Protein AF-A0A067SGC4-F1 (afdb_monomer_lite)

Foldseek 3Di:
DDDDDDDDDDDDDDDDDDAPDPPDQPDDDDDDDDDPDDPDDDDDDDDDDDDDDDDDDDDDDDDDDDDDDDDDDDDDDDDDDDDDDDPDDPPPPDDPPDPDDDDPDDDALLRLLLVLLQDPVCLVVAPPHEAEFDWAFAWDQDPNDTDTDIGGRRNCVVVVCDPPNVGHYLCSSSVVSVHGPVSAHSVSCLSSLLSSLQRHAEEYEYEYEPDGDCPDSVNPRRVVNNVVRPRYDYWYWYQDNNRDIGTDDD

Sequence (250 aa):
MISFLAVATMLSSLTTGGVASPQWYGQPGSIGSFYPGTTQIYGQTGPFRSIYSGGGVAPSPFYGQTGPIGSIYPSGSTSYGQTGSIAPAKVPSYAPPAPAKPVPKVQTPAQKVV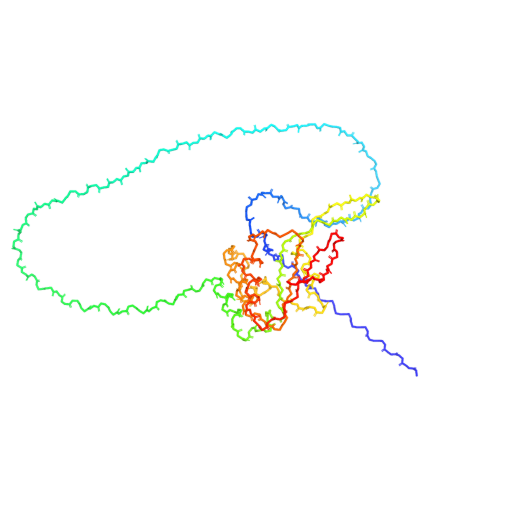AYIRDPKHAADINPACFWSGQTTVTTIVNNKPVKSTKTAQAALSAFKGPPRNCHSLAEIVVKSGQQASRLNSTDWRRVSKALAQSASGKAYALLGQQIRSNATWFTDEKPALIANKKVALEVWEIQSDGSVAKVAA

Radius of gyration: 30.54 Å; chains: 1; bounding box: 66×113×77 Å

Structure (mmCIF, N/CA/C/O backbone):
data_AF-A0A067SGC4-F1
#
_entry.id   AF-A0A067SGC4-F1
#
loop_
_atom_site.group_PDB
_atom_site.id
_atom_site.type_symbol
_atom_site.label_atom_id
_atom_site.label_alt_id
_atom_site.label_comp_id
_atom_site.label_asym_id
_atom_site.label_entity_id
_atom_site.label_seq_id
_atom_site.pdbx_PDB_ins_code
_atom_site.Cartn_x
_atom_site.Cartn_y
_atom_site.Cartn_z
_atom_site.occupancy
_atom_site.B_iso_or_equiv
_atom_site.auth_seq_id
_atom_site.auth_comp_id
_atom_site.auth_asym_id
_atom_site.auth_atom_id
_atom_site.pdbx_PDB_model_num
ATOM 1 N N . MET A 1 1 ? -5.320 -52.444 -11.277 1.00 45.69 1 MET A N 1
A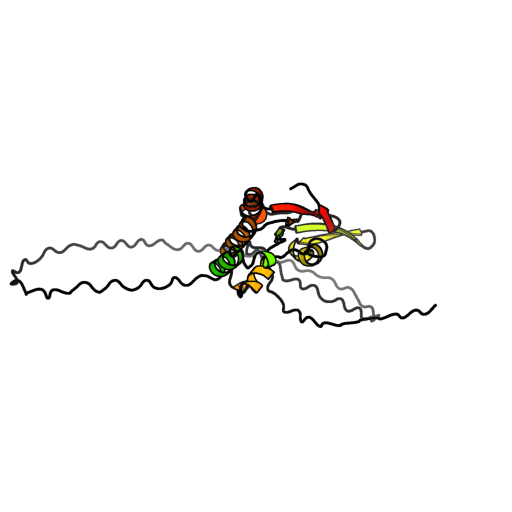TOM 2 C CA . MET A 1 1 ? -4.862 -51.346 -12.154 1.00 45.69 1 MET A CA 1
ATOM 3 C C . MET A 1 1 ? -6.072 -50.745 -12.845 1.00 45.69 1 MET A C 1
ATOM 5 O O . MET A 1 1 ? -6.510 -51.305 -13.836 1.00 45.69 1 MET A O 1
ATOM 9 N N . ILE A 1 2 ? -6.645 -49.669 -12.301 1.00 32.62 2 ILE A N 1
ATOM 10 C CA . ILE A 1 2 ? -7.645 -48.845 -12.994 1.00 32.62 2 ILE A CA 1
ATOM 11 C C . ILE A 1 2 ? -7.387 -47.396 -12.568 1.00 32.62 2 ILE A C 1
ATOM 13 O O . ILE A 1 2 ? -7.578 -47.042 -11.407 1.00 32.62 2 ILE A O 1
ATOM 17 N N . SER A 1 3 ? -6.886 -46.601 -13.511 1.00 36.03 3 SER A N 1
ATOM 18 C CA . SER A 1 3 ? -6.761 -45.147 -13.419 1.00 36.03 3 SER A CA 1
ATOM 19 C C . SER A 1 3 ? -8.082 -44.511 -13.833 1.00 36.03 3 SER A C 1
ATOM 21 O O . SER A 1 3 ? -8.592 -44.839 -14.901 1.00 36.03 3 SER A O 1
ATOM 23 N N . PHE A 1 4 ? -8.587 -43.554 -13.055 1.00 33.59 4 PHE A N 1
ATOM 24 C CA . PHE A 1 4 ? -9.555 -42.576 -13.549 1.00 33.59 4 PHE A CA 1
ATOM 25 C C . PHE A 1 4 ? -9.076 -41.165 -13.222 1.00 33.59 4 PHE A C 1
ATOM 27 O O . PHE A 1 4 ? -8.977 -40.748 -12.071 1.00 33.59 4 PHE A O 1
ATOM 34 N N . LEU A 1 5 ? -8.731 -40.475 -14.306 1.00 38.25 5 LEU A N 1
ATOM 35 C CA . LEU A 1 5 ? -8.431 -39.060 -14.418 1.00 38.25 5 LEU A CA 1
ATOM 36 C C . LEU A 1 5 ? -9.764 -38.295 -14.344 1.00 38.25 5 LEU A C 1
ATOM 38 O O . LEU A 1 5 ? -10.665 -38.585 -15.128 1.00 38.25 5 LEU A O 1
ATOM 42 N N . ALA A 1 6 ? -9.886 -37.306 -13.461 1.00 36.78 6 ALA A N 1
ATOM 43 C CA . ALA A 1 6 ? -10.971 -36.329 -13.513 1.00 36.78 6 ALA A CA 1
ATOM 44 C C . ALA A 1 6 ? -10.364 -34.936 -13.702 1.00 36.78 6 ALA A C 1
ATOM 46 O O . ALA A 1 6 ? -9.759 -34.367 -12.795 1.00 36.78 6 ALA A O 1
ATOM 47 N N . VAL A 1 7 ? -10.496 -34.420 -14.923 1.00 36.00 7 VAL A N 1
ATOM 48 C CA . VAL A 1 7 ? -10.162 -33.046 -15.300 1.00 36.00 7 VAL A CA 1
ATOM 49 C C . VAL A 1 7 ? -11.381 -32.182 -14.990 1.00 36.00 7 VAL A C 1
ATOM 51 O O . VAL A 1 7 ? -12.432 -32.356 -15.600 1.00 36.00 7 VAL A O 1
ATOM 54 N N . ALA A 1 8 ? -11.245 -31.251 -14.048 1.00 34.62 8 ALA A N 1
ATOM 55 C CA . ALA A 1 8 ? -12.229 -30.202 -13.812 1.00 34.62 8 ALA A CA 1
ATOM 56 C C . ALA A 1 8 ? -11.702 -28.892 -14.406 1.00 34.62 8 ALA A C 1
ATOM 58 O O . ALA A 1 8 ? -10.813 -28.252 -13.847 1.00 34.62 8 ALA A O 1
ATOM 59 N N . THR A 1 9 ? -12.241 -28.498 -15.557 1.00 37.47 9 THR A N 1
ATOM 60 C CA . THR A 1 9 ? -12.025 -27.171 -16.140 1.00 37.47 9 THR A CA 1
ATOM 61 C C . THR A 1 9 ? -13.242 -26.317 -15.799 1.00 37.47 9 THR A C 1
ATOM 63 O O . THR A 1 9 ? -14.302 -26.488 -16.391 1.00 37.47 9 THR A O 1
ATOM 66 N N . MET A 1 10 ? -13.110 -25.406 -14.833 1.00 34.28 10 MET A N 1
ATOM 67 C CA . MET A 1 10 ? -14.069 -24.314 -14.658 1.00 34.28 10 MET A CA 1
ATOM 68 C C . MET A 1 10 ? -13.454 -23.023 -15.187 1.00 34.28 10 MET A C 1
ATOM 70 O O . MET A 1 10 ? -12.488 -22.494 -14.641 1.00 34.28 10 MET A O 1
ATOM 74 N N . LEU A 1 11 ? -14.027 -22.551 -16.292 1.00 34.16 11 LEU A N 1
ATOM 75 C CA . LEU A 1 11 ? -13.768 -21.255 -16.895 1.00 34.16 11 LEU A CA 1
ATOM 76 C C . LEU A 1 11 ? -14.674 -20.230 -16.193 1.00 34.16 11 LEU A C 1
ATOM 78 O O . LEU A 1 11 ? -15.879 -20.210 -16.428 1.00 34.16 11 LEU A O 1
ATOM 82 N N . SER A 1 12 ? -14.104 -19.386 -15.333 1.00 34.88 12 SER A N 1
ATOM 83 C CA . SER A 1 12 ? -14.805 -18.224 -14.775 1.00 34.88 12 SER A CA 1
ATOM 84 C C . SER A 1 12 ? -14.339 -16.968 -15.498 1.00 34.88 12 SER A C 1
ATOM 86 O O . SER A 1 12 ? -13.220 -16.493 -15.307 1.00 34.88 12 SER A O 1
ATOM 88 N N . SER A 1 13 ? -15.212 -16.439 -16.349 1.00 33.84 13 SER A N 1
ATOM 89 C CA . SER A 1 13 ? -15.055 -15.166 -17.043 1.00 33.84 13 SER A CA 1
ATOM 90 C C . SER A 1 13 ? -15.164 -14.013 -16.039 1.00 33.84 13 SER A C 1
ATOM 92 O O . SER A 1 13 ? -16.261 -13.616 -15.655 1.00 33.84 13 SER A O 1
ATOM 94 N N . LEU A 1 14 ? -14.030 -13.468 -15.597 1.00 33.53 14 LEU A N 1
ATOM 95 C CA . LEU A 1 14 ? -13.994 -12.203 -14.863 1.00 33.53 14 LEU A CA 1
ATOM 96 C C . LEU A 1 14 ? -13.899 -11.044 -15.855 1.00 33.53 14 LEU A C 1
ATOM 98 O O . LEU A 1 14 ? -12.867 -10.804 -16.478 1.00 33.53 14 LEU A O 1
ATOM 102 N N . THR A 1 15 ? -14.995 -10.302 -15.970 1.00 35.19 15 THR A N 1
ATOM 103 C CA . THR A 1 15 ? -15.037 -8.968 -16.566 1.00 35.19 15 THR A CA 1
ATOM 104 C C . THR A 1 15 ? -14.134 -8.024 -15.772 1.00 35.19 15 THR A C 1
ATOM 106 O O . THR A 1 15 ? -14.462 -7.623 -14.654 1.00 35.19 15 THR A O 1
ATOM 109 N N . THR A 1 16 ? -12.992 -7.649 -16.345 1.00 37.69 16 THR A N 1
ATOM 110 C CA . THR A 1 16 ? -12.131 -6.578 -15.836 1.00 37.69 16 THR A CA 1
ATOM 111 C C . THR A 1 16 ? -12.804 -5.227 -16.059 1.00 37.69 16 THR A C 1
ATOM 113 O O . THR A 1 16 ? -12.637 -4.595 -17.100 1.00 37.69 16 THR A O 1
ATOM 116 N N . GLY A 1 17 ? -13.573 -4.773 -15.069 1.00 33.44 17 GLY A N 1
ATOM 117 C CA . GLY A 1 17 ? -13.905 -3.359 -14.937 1.00 33.44 17 GLY A CA 1
ATOM 118 C C . GLY A 1 17 ? -12.618 -2.578 -14.676 1.00 33.44 17 GLY A C 1
ATOM 119 O O . GLY A 1 17 ? -11.894 -2.877 -13.726 1.00 33.44 17 GLY A O 1
ATOM 120 N N . GLY A 1 18 ? -12.306 -1.611 -15.539 1.00 31.53 18 GLY A N 1
ATOM 121 C CA . GLY A 1 18 ? -11.152 -0.730 -15.388 1.00 31.53 18 GLY A CA 1
ATOM 122 C C . GLY A 1 18 ? -11.251 0.067 -14.091 1.00 31.53 18 GLY A C 1
ATOM 123 O O . GLY A 1 18 ? -11.922 1.093 -14.024 1.00 31.53 18 GLY A O 1
ATOM 124 N N . VAL A 1 19 ? -10.596 -0.418 -13.039 1.00 36.72 19 VAL A N 1
ATOM 125 C CA . VAL A 1 19 ? -10.449 0.316 -11.784 1.00 36.72 19 VAL A CA 1
ATOM 126 C C . VAL A 1 19 ? -9.479 1.463 -12.025 1.00 36.72 19 VAL A C 1
ATOM 128 O O . VAL A 1 19 ? -8.317 1.244 -12.373 1.00 36.72 19 VAL A O 1
ATOM 131 N N . ALA A 1 20 ? -9.972 2.689 -11.836 1.00 36.38 20 ALA A N 1
ATOM 132 C CA . ALA A 1 20 ? -9.155 3.889 -11.785 1.00 36.38 20 ALA A CA 1
ATOM 133 C C . ALA A 1 20 ? -8.029 3.668 -10.770 1.00 36.38 20 ALA A C 1
ATOM 135 O O . ALA A 1 20 ? -8.230 3.616 -9.556 1.00 36.38 20 ALA A O 1
ATOM 136 N N . SER A 1 21 ? -6.844 3.457 -11.320 1.00 42.81 21 SER A N 1
ATOM 137 C CA . SER A 1 21 ? -5.610 3.293 -10.585 1.00 42.81 21 SER A CA 1
ATOM 138 C C . SER A 1 21 ? -5.316 4.575 -9.808 1.00 42.81 21 SER A C 1
ATOM 140 O O . SER A 1 21 ? -5.475 5.653 -10.383 1.00 42.81 21 SER A O 1
ATOM 142 N N . PRO A 1 22 ? -4.869 4.501 -8.541 1.00 44.62 22 PRO A N 1
ATOM 143 C CA . PRO A 1 22 ? -4.312 5.656 -7.858 1.00 44.62 22 PRO A CA 1
ATOM 144 C C . PRO A 1 22 ? -3.092 6.113 -8.658 1.00 44.62 22 PRO A C 1
ATOM 146 O O . PRO A 1 22 ? -2.014 5.530 -8.569 1.00 44.62 22 PRO A O 1
ATOM 149 N N . GLN A 1 23 ? -3.303 7.095 -9.535 1.00 41.19 23 GLN A N 1
ATOM 150 C CA . GLN A 1 23 ? -2.239 7.808 -10.215 1.00 41.19 23 GLN A CA 1
ATOM 151 C C . GLN A 1 23 ? -1.318 8.326 -9.123 1.00 41.19 23 GLN A C 1
ATOM 153 O O . GLN A 1 23 ? -1.812 8.921 -8.169 1.00 41.19 23 GLN A O 1
ATOM 158 N N . TRP A 1 24 ? -0.016 8.059 -9.262 1.00 40.97 24 TRP A N 1
ATOM 159 C CA . TRP A 1 24 ? 1.078 8.810 -8.649 1.00 40.97 24 TRP A CA 1
ATOM 160 C C . TRP A 1 24 ? 0.572 10.023 -7.860 1.00 40.97 24 TRP A C 1
ATOM 162 O O . TRP A 1 24 ? 0.292 11.062 -8.458 1.00 40.97 24 TRP A O 1
ATOM 172 N N . TYR A 1 25 ? 0.368 9.882 -6.544 1.00 45.03 25 TYR A N 1
ATOM 173 C CA . TYR A 1 25 ? -0.161 10.981 -5.735 1.00 45.03 25 TYR A CA 1
ATOM 174 C C . TYR A 1 25 ? 0.922 12.054 -5.600 1.00 45.03 25 TYR A C 1
ATOM 176 O O . TYR A 1 25 ? 1.763 12.044 -4.706 1.00 45.03 25 TYR A O 1
ATOM 184 N N . GLY A 1 26 ? 0.908 12.933 -6.594 1.00 35.12 26 GLY A N 1
ATOM 185 C CA . GLY A 1 26 ? 1.860 13.983 -6.912 1.00 35.12 26 GLY A CA 1
ATOM 186 C C . GLY A 1 26 ? 1.522 14.495 -8.315 1.00 35.12 26 GLY A C 1
ATOM 187 O O . GLY A 1 26 ? 2.221 14.177 -9.270 1.00 35.12 26 GLY A O 1
ATOM 188 N N . GLN A 1 27 ? 0.391 15.196 -8.422 1.00 32.84 27 GLN A N 1
ATOM 189 C CA . GLN A 1 27 ? -0.130 15.878 -9.619 1.00 32.84 27 GLN A CA 1
ATOM 190 C C . GLN A 1 27 ? 0.880 16.902 -10.211 1.00 32.84 27 GLN A C 1
ATOM 192 O O . GLN A 1 27 ? 1.857 17.247 -9.550 1.00 32.84 27 GLN A O 1
ATOM 197 N N . PRO A 1 28 ? 0.651 17.410 -11.437 1.00 37.91 28 PRO A N 1
ATOM 198 C CA . PRO A 1 28 ? 1.191 16.934 -12.702 1.00 37.91 28 PRO A CA 1
ATOM 199 C C . PRO A 1 28 ? 2.414 17.736 -13.193 1.00 37.91 28 PRO A C 1
ATOM 201 O O . PRO A 1 28 ? 2.438 18.962 -13.174 1.00 37.91 28 PRO A O 1
ATOM 204 N N . GLY A 1 29 ? 3.373 17.031 -13.785 1.00 26.12 29 GLY A N 1
ATOM 205 C CA . GLY A 1 29 ? 3.973 17.461 -15.046 1.00 26.12 29 GLY A CA 1
ATOM 206 C C . GLY A 1 29 ? 3.552 16.414 -16.069 1.00 26.12 29 GLY A C 1
ATOM 207 O O . GLY A 1 29 ? 3.837 15.237 -15.860 1.00 26.12 29 GLY A O 1
ATOM 208 N N . SER A 1 30 ? 2.778 16.804 -17.082 1.00 35.97 30 SER A N 1
ATOM 209 C CA . SER A 1 30 ? 2.225 15.913 -18.107 1.00 35.97 30 SER A CA 1
ATOM 210 C C . SER A 1 30 ? 3.250 14.906 -18.626 1.00 35.97 30 SER A C 1
ATOM 212 O O . SER A 1 30 ? 4.229 15.284 -19.262 1.00 35.97 30 SER A O 1
ATOM 214 N N . ILE A 1 31 ? 2.976 13.618 -18.434 1.00 34.50 31 ILE A N 1
ATOM 215 C CA . ILE A 1 31 ? 3.546 12.561 -19.266 1.00 34.50 31 ILE A CA 1
ATOM 216 C C . ILE A 1 31 ? 2.351 11.786 -19.804 1.00 34.50 31 ILE A C 1
ATOM 218 O O . ILE A 1 31 ? 1.519 11.298 -19.037 1.00 34.50 31 ILE A O 1
ATOM 222 N N . GLY A 1 32 ? 2.219 11.800 -21.131 1.00 27.72 32 GLY A N 1
ATOM 223 C CA . GLY A 1 32 ? 1.084 11.263 -21.865 1.00 27.72 32 GLY A CA 1
ATOM 224 C C . GLY A 1 32 ? 0.745 9.831 -21.465 1.00 27.72 32 GLY A C 1
ATOM 225 O O . GLY A 1 32 ? 1.615 9.024 -21.141 1.00 27.72 32 GLY A O 1
ATOM 226 N N . SER A 1 33 ? -0.551 9.531 -21.502 1.00 27.30 33 SER A N 1
ATOM 227 C CA . SER A 1 33 ? -1.066 8.177 -21.340 1.00 27.30 33 SER A CA 1
ATOM 228 C C . SER A 1 33 ? -0.500 7.282 -22.443 1.00 27.30 33 SER A C 1
ATOM 230 O O . SER A 1 33 ? -0.994 7.293 -23.566 1.00 27.30 33 SER A O 1
ATOM 232 N N . PHE A 1 34 ? 0.529 6.501 -22.127 1.00 29.23 34 PHE A N 1
ATOM 233 C CA . PHE A 1 34 ? 0.885 5.327 -22.914 1.00 29.23 34 PHE A CA 1
ATOM 234 C C . PHE A 1 34 ? -0.001 4.174 -22.452 1.00 29.23 34 PHE A C 1
ATOM 236 O O . PHE A 1 34 ? 0.230 3.563 -21.409 1.00 29.23 34 PHE A O 1
ATOM 243 N N . TYR A 1 35 ? -1.040 3.896 -23.235 1.00 28.23 35 TYR A N 1
ATOM 244 C CA . TYR A 1 35 ? -1.702 2.600 -23.214 1.00 28.23 35 TYR A CA 1
ATOM 245 C C . TYR A 1 35 ? -0.724 1.571 -23.804 1.00 28.23 35 TYR A C 1
ATOM 247 O O . TYR A 1 35 ? -0.279 1.764 -24.938 1.00 28.23 35 TYR A O 1
ATOM 255 N N . PRO A 1 36 ? -0.364 0.482 -23.103 1.00 34.91 36 PRO A N 1
ATOM 256 C CA . PRO A 1 36 ? 0.279 -0.644 -23.759 1.00 34.91 36 PRO A CA 1
ATOM 257 C C . PRO A 1 36 ? -0.768 -1.329 -24.643 1.00 34.91 36 PRO A C 1
ATOM 259 O O . PRO A 1 36 ? -1.638 -2.056 -24.165 1.00 34.91 36 PRO A O 1
ATOM 262 N N . GLY A 1 37 ? -0.709 -1.026 -25.939 1.00 28.86 37 GLY A N 1
ATOM 263 C CA . GLY A 1 37 ? -1.474 -1.717 -26.962 1.00 28.86 37 GLY A CA 1
ATOM 264 C C . GLY A 1 37 ? -1.111 -3.198 -26.989 1.00 28.86 37 GLY A C 1
ATOM 265 O O . GLY A 1 37 ? 0.060 -3.576 -26.973 1.00 28.86 37 GLY A O 1
ATOM 266 N N . THR A 1 38 ? -2.145 -4.027 -27.042 1.00 33.81 38 THR A N 1
ATOM 267 C CA . THR A 1 38 ? -2.095 -5.425 -27.460 1.00 33.81 38 THR A CA 1
ATOM 268 C C . THR A 1 38 ? -1.277 -5.561 -28.741 1.00 33.81 38 THR A C 1
ATOM 270 O O . THR A 1 38 ? -1.672 -5.054 -29.791 1.00 33.81 38 THR A O 1
ATOM 273 N N . THR A 1 39 ? -0.144 -6.256 -28.674 1.00 33.75 39 THR A N 1
ATOM 274 C CA . THR A 1 39 ? 0.591 -6.688 -29.861 1.00 33.75 39 THR A CA 1
ATOM 275 C C . THR A 1 39 ? -0.228 -7.779 -30.550 1.00 33.75 39 THR A C 1
ATOM 277 O O . THR A 1 39 ? -0.146 -8.948 -30.184 1.00 33.75 39 THR A O 1
ATOM 280 N N . GLN A 1 40 ? -1.057 -7.408 -31.528 1.00 30.69 40 GLN A N 1
ATOM 281 C CA . GLN A 1 40 ? -1.497 -8.369 -32.532 1.00 30.69 40 GLN A CA 1
ATOM 282 C C . GLN A 1 40 ? -0.351 -8.568 -33.519 1.00 30.69 40 GLN A C 1
ATOM 284 O O . GLN A 1 40 ? 0.001 -7.674 -34.285 1.00 30.69 40 GLN A O 1
ATOM 289 N N . ILE A 1 41 ? 0.246 -9.754 -33.470 1.00 36.47 41 ILE A N 1
ATOM 290 C CA . ILE A 1 41 ? 1.095 -10.267 -34.537 1.00 36.47 41 ILE A CA 1
ATOM 291 C C . ILE A 1 41 ? 0.139 -10.726 -35.639 1.00 36.47 41 ILE A C 1
ATOM 293 O O . ILE A 1 41 ? -0.457 -11.794 -35.535 1.00 36.47 41 ILE A O 1
ATOM 297 N N . TYR A 1 42 ? -0.025 -9.911 -36.678 1.00 30.34 42 TYR A N 1
ATOM 298 C CA . TYR A 1 42 ? -0.519 -10.375 -37.970 1.00 30.34 42 TYR A CA 1
ATOM 299 C C . TYR A 1 42 ? 0.512 -10.007 -39.028 1.00 30.34 42 TYR A C 1
ATOM 301 O O . TYR A 1 42 ? 0.910 -8.851 -39.165 1.00 30.34 42 TYR A O 1
ATOM 309 N N . GLY A 1 43 ? 1.002 -11.037 -39.713 1.00 37.53 43 GLY A N 1
ATOM 310 C CA . GLY A 1 43 ? 1.995 -10.907 -40.761 1.00 37.53 43 GLY A CA 1
ATOM 311 C C . GLY A 1 43 ? 1.436 -10.167 -41.968 1.00 37.53 43 GLY A C 1
ATOM 312 O O . GLY A 1 43 ? 0.362 -10.493 -42.464 1.00 37.53 43 GLY A O 1
ATOM 313 N N . GLN A 1 44 ? 2.214 -9.222 -42.482 1.00 30.25 44 GLN A N 1
ATOM 314 C CA . GLN A 1 44 ? 2.197 -8.898 -43.899 1.00 30.25 44 GLN A CA 1
ATOM 315 C C . GLN A 1 44 ? 3.562 -8.348 -44.309 1.00 30.25 44 GLN A C 1
ATOM 317 O O . GLN A 1 44 ? 4.055 -7.349 -43.793 1.00 30.25 44 GLN A O 1
ATOM 322 N N . THR A 1 45 ? 4.188 -9.074 -45.223 1.00 39.91 45 THR A N 1
ATOM 323 C CA . THR A 1 45 ? 5.398 -8.714 -45.953 1.00 39.91 45 THR A CA 1
ATOM 324 C C . THR A 1 45 ? 5.107 -7.589 -46.942 1.00 39.91 45 THR A C 1
ATOM 326 O O . THR A 1 45 ? 4.205 -7.723 -47.765 1.00 39.91 45 THR A O 1
ATOM 329 N N . GLY A 1 46 ? 5.920 -6.535 -46.932 1.00 31.47 46 GLY A N 1
ATOM 330 C CA . GLY A 1 46 ? 5.953 -5.547 -48.009 1.00 31.47 46 GLY A CA 1
ATOM 331 C C . GLY A 1 46 ? 6.841 -4.348 -47.667 1.00 31.47 46 GLY A C 1
ATOM 332 O O . GLY A 1 46 ? 6.646 -3.753 -46.610 1.00 31.47 46 GLY A O 1
ATOM 333 N N . PRO A 1 47 ? 7.833 -3.995 -48.505 1.00 57.81 47 PRO A N 1
ATOM 334 C CA . PRO A 1 47 ? 8.753 -2.895 -48.231 1.00 57.81 47 PRO A CA 1
ATOM 335 C C . PRO A 1 47 ? 8.108 -1.568 -48.645 1.00 57.81 47 PRO A C 1
ATOM 337 O O . PRO A 1 47 ? 7.305 -1.577 -49.565 1.00 57.81 47 PRO A O 1
ATOM 340 N N . PHE A 1 48 ? 8.477 -0.435 -48.034 1.00 32.38 48 PHE A N 1
ATOM 341 C CA . PHE A 1 48 ? 8.742 0.823 -48.754 1.00 32.38 48 PHE A CA 1
ATOM 342 C C . PHE A 1 48 ? 9.240 1.949 -47.818 1.00 32.38 48 PHE A C 1
ATOM 344 O O . PHE A 1 48 ? 8.560 2.380 -46.897 1.00 32.38 48 PHE A O 1
ATOM 351 N N . ARG A 1 49 ? 10.455 2.404 -48.147 1.00 32.38 49 ARG A N 1
ATOM 352 C CA . ARG A 1 49 ? 10.996 3.777 -48.203 1.00 32.38 49 ARG A CA 1
ATOM 353 C C . ARG A 1 49 ? 10.931 4.731 -46.995 1.00 32.38 49 ARG A C 1
ATOM 355 O O . ARG A 1 49 ? 9.921 5.331 -46.664 1.00 32.38 49 ARG A O 1
ATOM 362 N N . SER A 1 50 ? 12.152 4.987 -46.521 1.00 45.19 50 SER A N 1
ATOM 363 C CA . SER A 1 50 ? 12.723 6.255 -46.047 1.00 45.19 50 SER A CA 1
ATOM 364 C C . SER A 1 50 ? 12.154 7.522 -46.701 1.00 45.19 50 SER A C 1
ATOM 366 O O . SER A 1 50 ? 12.164 7.627 -47.930 1.00 45.19 50 SER A O 1
ATOM 368 N N . ILE A 1 51 ? 11.804 8.513 -45.869 1.00 37.34 51 ILE A N 1
ATOM 369 C CA . ILE A 1 51 ? 11.928 9.943 -46.181 1.00 37.34 51 ILE A CA 1
ATOM 370 C C . ILE A 1 51 ? 12.244 10.727 -44.893 1.00 37.34 51 ILE A C 1
ATOM 372 O O . ILE A 1 51 ? 11.722 10.438 -43.821 1.00 37.34 51 ILE A O 1
ATOM 376 N N . TYR A 1 52 ? 13.155 11.685 -45.038 1.00 39.56 52 TYR A N 1
ATOM 377 C CA . TYR A 1 52 ? 13.704 12.608 -44.041 1.00 39.56 52 TYR A CA 1
ATOM 378 C C . TYR A 1 52 ? 12.749 13.766 -43.679 1.00 39.56 52 TYR A C 1
ATOM 380 O O . TYR A 1 52 ? 11.737 13.975 -44.341 1.00 39.56 52 TYR A O 1
ATOM 388 N N . SER A 1 53 ? 13.235 14.604 -42.747 1.00 36.38 53 SER A N 1
ATOM 389 C CA . SER A 1 53 ? 12.819 15.978 -42.382 1.00 36.38 53 SER A CA 1
ATOM 390 C C . SER A 1 53 ? 11.934 16.035 -41.128 1.00 36.38 53 SER A C 1
ATOM 392 O O . SER A 1 53 ? 10.922 15.357 -41.054 1.00 36.38 53 SER A O 1
ATOM 394 N N . GLY A 1 54 ? 12.257 16.748 -40.048 1.00 35.56 54 GLY A N 1
ATOM 395 C CA . GLY A 1 54 ? 12.992 18.006 -39.920 1.00 35.56 54 GLY A CA 1
ATOM 396 C C . GLY A 1 54 ? 12.010 19.044 -39.365 1.00 35.56 54 GLY A C 1
ATOM 397 O O . GLY A 1 54 ? 11.028 19.358 -40.026 1.00 35.56 54 GLY A O 1
ATOM 398 N N . GLY A 1 55 ? 12.221 19.543 -38.143 1.00 33.50 55 GLY A N 1
ATOM 399 C CA . GLY A 1 55 ? 11.325 20.544 -37.552 1.00 33.50 55 GLY A CA 1
ATOM 400 C C . GLY A 1 55 ? 11.608 20.815 -36.080 1.00 33.50 55 GLY A C 1
ATOM 401 O O . GLY A 1 55 ? 11.104 20.115 -35.206 1.00 33.50 55 GLY A O 1
ATOM 402 N N . GLY A 1 56 ? 12.439 21.826 -35.819 1.00 40.12 56 GLY A N 1
ATOM 403 C CA . GLY A 1 56 ? 12.642 22.402 -34.493 1.00 40.12 56 GLY A CA 1
ATOM 404 C C . GLY A 1 56 ? 11.451 23.259 -34.059 1.00 40.12 56 GLY A C 1
ATOM 405 O O . GLY A 1 56 ? 10.798 23.896 -34.882 1.00 40.12 56 GLY A O 1
ATOM 406 N N . VAL A 1 57 ? 11.194 23.291 -32.753 1.00 42.12 57 VAL A N 1
ATOM 407 C CA . VAL A 1 57 ? 10.213 24.181 -32.119 1.00 42.12 57 VAL A CA 1
ATOM 408 C C . VAL A 1 57 ? 10.936 25.089 -31.132 1.00 42.12 57 VAL A C 1
ATOM 410 O O . VAL A 1 57 ? 11.622 24.626 -30.222 1.00 42.12 57 VAL A O 1
ATOM 413 N N . ALA A 1 58 ? 10.801 26.391 -31.372 1.00 43.12 58 ALA A N 1
ATOM 414 C CA . ALA A 1 58 ? 11.308 27.479 -30.549 1.00 43.12 58 ALA A CA 1
ATOM 415 C C . ALA A 1 58 ? 10.428 27.706 -29.296 1.00 43.12 58 ALA A C 1
ATOM 417 O O . ALA A 1 58 ? 9.244 27.361 -29.314 1.00 43.12 58 ALA A O 1
ATOM 418 N N . PRO A 1 59 ? 10.972 28.302 -28.218 1.00 56.22 59 PRO A N 1
ATOM 419 C CA . PRO A 1 59 ? 10.231 28.588 -26.989 1.00 56.22 59 PRO A CA 1
ATOM 420 C C . PRO A 1 59 ? 9.412 29.889 -27.066 1.00 56.22 59 PRO A C 1
ATOM 422 O O . PRO A 1 59 ? 9.850 30.890 -27.631 1.00 56.22 59 PRO A O 1
ATOM 425 N N . SER A 1 60 ? 8.227 29.886 -26.449 1.00 48.12 60 SER A N 1
ATOM 426 C CA . SER A 1 60 ? 7.360 31.064 -26.288 1.00 48.12 60 SER A CA 1
ATOM 427 C C . SER A 1 60 ? 7.769 31.911 -25.069 1.00 48.12 60 SER A C 1
ATOM 429 O O . SER A 1 60 ? 8.079 31.335 -24.023 1.00 48.12 60 SER A O 1
ATOM 431 N N . PRO A 1 61 ? 7.731 33.257 -25.140 1.00 59.69 61 PRO A N 1
ATOM 432 C CA . PRO A 1 61 ? 7.997 34.116 -23.992 1.00 59.69 61 PRO A CA 1
ATOM 433 C C . PRO A 1 61 ? 6.748 34.309 -23.119 1.00 59.69 61 PRO A C 1
ATOM 435 O O . PRO A 1 61 ? 5.646 34.571 -23.600 1.00 59.69 61 PRO A O 1
ATOM 438 N N . PHE A 1 62 ? 6.954 34.192 -21.810 1.00 48.66 62 PHE A N 1
ATOM 439 C CA . PHE A 1 62 ? 5.972 34.412 -20.754 1.00 48.66 62 PHE A CA 1
ATOM 440 C C . PHE A 1 62 ? 5.904 35.918 -20.451 1.00 48.66 62 PHE A C 1
ATOM 442 O O . PHE A 1 62 ? 6.855 36.481 -19.911 1.00 48.66 62 PHE A O 1
ATOM 449 N N . TYR A 1 63 ? 4.807 36.584 -20.817 1.00 49.25 63 TYR A N 1
ATOM 450 C CA . TYR A 1 63 ? 4.549 37.970 -20.419 1.00 49.25 63 TYR A CA 1
ATOM 451 C C . TYR A 1 63 ? 3.884 38.002 -19.041 1.00 49.25 63 TYR A C 1
ATOM 453 O O . TYR A 1 63 ? 2.853 37.369 -18.815 1.00 49.25 63 TYR A O 1
ATOM 461 N N . GLY A 1 64 ? 4.503 38.740 -18.119 1.00 41.50 64 GLY A N 1
ATOM 462 C CA . GLY A 1 64 ? 3.995 38.984 -16.776 1.00 41.50 64 GLY A CA 1
ATOM 463 C C . GLY A 1 64 ? 2.765 39.890 -16.773 1.00 41.50 64 GLY A C 1
ATOM 464 O O . GLY A 1 64 ? 2.702 40.884 -17.492 1.00 41.50 64 GLY A O 1
ATOM 465 N N . GLN A 1 65 ? 1.807 39.555 -15.912 1.00 45.38 65 GLN A N 1
ATOM 466 C CA . GLN A 1 65 ? 0.671 40.403 -15.582 1.00 45.38 65 GLN A CA 1
ATOM 467 C C . GLN A 1 65 ? 0.755 40.745 -14.091 1.00 45.38 65 GLN A C 1
ATOM 469 O O . GLN A 1 65 ? 0.389 39.956 -13.223 1.00 45.38 65 GLN A O 1
ATOM 474 N N . THR A 1 66 ? 1.302 41.922 -13.795 1.00 53.56 66 THR A N 1
ATOM 475 C CA . THR A 1 66 ? 1.250 42.565 -12.479 1.00 53.56 66 THR A CA 1
ATOM 476 C C . THR A 1 66 ? -0.081 43.300 -12.342 1.00 53.56 66 THR A C 1
ATOM 478 O O . THR A 1 66 ? -0.299 44.308 -13.012 1.00 53.56 66 THR A O 1
ATOM 481 N N . GLY A 1 67 ? -0.975 42.793 -11.494 1.00 46.56 67 GLY A N 1
ATOM 482 C CA . GLY A 1 67 ? -2.198 43.488 -11.082 1.00 46.56 67 GLY A CA 1
ATOM 483 C C . GLY A 1 67 ? -2.026 44.161 -9.709 1.00 46.56 67 GLY A C 1
ATOM 484 O O . GLY A 1 67 ? -1.359 43.583 -8.848 1.00 46.56 67 GLY A O 1
ATOM 485 N N . PRO A 1 68 ? -2.591 45.362 -9.483 1.00 56.16 68 PRO A N 1
ATOM 486 C CA . PRO A 1 68 ? -2.437 46.108 -8.235 1.00 56.16 68 PRO A CA 1
ATOM 487 C C . PRO A 1 68 ? -3.300 45.561 -7.086 1.00 56.16 68 PRO A C 1
ATOM 489 O O . PRO A 1 68 ? -4.458 45.185 -7.262 1.00 56.16 68 PRO A O 1
ATOM 492 N N . ILE A 1 69 ? -2.719 45.579 -5.884 1.00 51.50 69 ILE A N 1
ATOM 493 C CA . ILE A 1 69 ? -3.363 45.278 -4.601 1.00 51.50 69 ILE A CA 1
ATOM 494 C C . ILE A 1 69 ? -4.175 46.508 -4.174 1.00 51.50 69 ILE A C 1
ATOM 496 O O . ILE A 1 69 ? -3.608 47.525 -3.778 1.00 51.50 69 ILE A O 1
ATOM 500 N N . GLY A 1 70 ? -5.502 46.423 -4.259 1.00 44.12 70 GLY A N 1
ATOM 501 C CA . GLY A 1 70 ? -6.414 47.395 -3.658 1.00 44.12 70 GLY A CA 1
ATOM 502 C C . GLY A 1 70 ? -6.786 46.978 -2.235 1.00 44.12 70 GLY A C 1
ATOM 503 O O . GLY A 1 70 ? -7.581 46.060 -2.053 1.00 44.12 70 GLY A O 1
ATOM 504 N N . SER A 1 71 ? -6.225 47.653 -1.230 1.00 48.16 71 SER A N 1
ATOM 505 C CA . SER A 1 71 ? -6.692 47.587 0.162 1.00 48.16 71 SER A CA 1
ATOM 506 C C . SER A 1 71 ? -7.907 48.495 0.338 1.00 48.16 71 SER A C 1
ATOM 508 O O . SER A 1 71 ? -7.791 49.711 0.208 1.00 48.16 71 SER A O 1
ATOM 510 N N . ILE A 1 72 ? -9.062 47.918 0.672 1.00 52.34 72 ILE A N 1
ATOM 511 C CA . ILE A 1 72 ? -10.264 48.662 1.063 1.00 52.34 72 ILE A CA 1
ATOM 512 C C . ILE A 1 72 ? -10.401 48.542 2.583 1.00 52.34 72 ILE A C 1
ATOM 514 O O . ILE A 1 72 ? -10.780 47.493 3.098 1.00 52.34 72 ILE A O 1
ATOM 518 N N . TYR A 1 73 ? -10.081 49.619 3.299 1.00 45.50 73 TYR A N 1
ATOM 519 C CA . TYR A 1 73 ? -10.479 49.810 4.694 1.00 45.50 73 TYR A CA 1
ATOM 520 C C . TYR A 1 73 ? -11.842 50.513 4.720 1.00 45.50 73 TYR A C 1
ATOM 522 O O . TYR A 1 73 ? -11.942 51.618 4.188 1.00 45.50 73 TYR A O 1
ATOM 530 N N . PRO A 1 74 ? -12.883 49.955 5.356 1.00 56.28 74 PRO A N 1
ATOM 531 C CA . PRO A 1 74 ? -14.054 50.740 5.715 1.00 56.28 74 PRO A CA 1
ATOM 532 C C . PRO A 1 74 ? -13.817 51.443 7.063 1.00 56.28 74 PRO A C 1
ATOM 534 O O . PRO A 1 74 ? -13.818 50.803 8.114 1.00 56.28 74 PRO A O 1
ATOM 537 N N . SER A 1 75 ? -13.633 52.768 7.041 1.00 51.75 75 SER A N 1
ATOM 538 C CA . SER A 1 75 ? -13.819 53.619 8.221 1.00 51.75 75 SER A CA 1
ATOM 539 C C . SER A 1 75 ? -15.303 53.990 8.333 1.00 51.75 75 SER A C 1
ATOM 541 O O . SER A 1 75 ? -15.824 54.842 7.619 1.00 51.75 75 SER A O 1
ATOM 543 N N . GLY A 1 76 ? -16.017 53.293 9.214 1.00 49.84 76 GLY A N 1
ATOM 544 C CA . GLY A 1 76 ? -17.379 53.649 9.601 1.00 49.84 76 GLY A CA 1
ATOM 545 C C . GLY A 1 76 ? -17.341 54.640 10.758 1.00 49.84 76 GLY A C 1
ATOM 546 O O . GLY A 1 76 ? -16.902 54.292 11.851 1.00 49.84 76 GLY A O 1
ATOM 547 N N . SER A 1 77 ? -17.770 55.872 10.508 1.00 49.50 77 SER A N 1
ATOM 548 C CA . SER A 1 77 ? -17.966 56.922 11.502 1.00 49.50 77 SER A CA 1
ATOM 549 C C . SER A 1 77 ? -19.157 56.608 12.413 1.00 49.50 77 SER A C 1
ATOM 551 O O . SER A 1 77 ? -20.275 56.367 11.961 1.00 49.50 77 SER A O 1
ATOM 553 N N . THR A 1 78 ? -18.928 56.643 13.724 1.00 50.25 78 THR A N 1
ATOM 554 C CA . THR A 1 78 ? -19.985 56.533 14.733 1.00 50.25 78 THR A CA 1
ATOM 555 C C . THR A 1 78 ? -20.710 57.873 14.862 1.00 50.25 78 THR A C 1
ATOM 557 O O . THR A 1 78 ? -20.146 58.848 15.356 1.00 50.25 78 THR A O 1
ATOM 560 N N . SER A 1 79 ? -21.965 57.926 14.413 1.00 49.22 79 SER A N 1
ATOM 561 C CA . SER A 1 79 ? -22.878 59.046 14.656 1.00 49.22 79 SER A CA 1
ATOM 562 C C . SER A 1 79 ? -23.453 58.943 16.074 1.00 49.22 79 SER A C 1
ATOM 564 O O . SER A 1 79 ? -24.118 57.963 16.406 1.00 49.22 79 SER A O 1
ATOM 566 N N . TYR A 1 80 ? -23.176 59.940 16.917 1.00 47.75 80 TYR A N 1
ATOM 567 C CA . TYR A 1 80 ? -23.868 60.156 18.188 1.00 47.75 80 TYR A CA 1
ATOM 568 C C . TYR A 1 80 ? -25.066 61.070 17.930 1.00 47.75 80 TYR A C 1
ATOM 570 O O . TYR A 1 80 ? -24.894 62.243 17.602 1.00 47.75 80 TYR A O 1
ATOM 578 N N . GLY A 1 81 ? -26.279 60.545 18.088 1.00 51.16 81 GLY A N 1
ATOM 579 C CA . GLY A 1 81 ? -27.498 61.331 17.945 1.00 51.16 81 GLY A CA 1
ATOM 580 C C . GLY A 1 81 ? -28.700 60.680 18.621 1.00 51.16 81 GLY A C 1
ATOM 581 O O . GLY A 1 81 ? -29.056 59.554 18.306 1.00 51.16 81 GLY A O 1
ATOM 582 N N . GLN A 1 82 ? -29.328 61.462 19.503 1.00 45.78 82 GLN A N 1
ATOM 583 C CA . GLN A 1 82 ? -30.677 61.322 20.068 1.00 45.78 82 GLN A CA 1
ATOM 584 C C . GLN A 1 82 ? -30.941 60.229 21.118 1.00 45.78 82 GLN A C 1
ATOM 586 O O . GLN A 1 82 ? -31.453 59.146 20.850 1.00 45.78 82 GLN A O 1
ATOM 591 N N . THR A 1 83 ? -30.767 60.628 22.380 1.00 50.41 83 THR A N 1
ATOM 592 C CA . THR A 1 83 ? -31.529 60.123 23.529 1.00 50.41 83 THR A CA 1
ATOM 593 C C . THR A 1 83 ? -32.986 60.593 23.446 1.00 50.41 83 THR A C 1
ATOM 595 O O . THR A 1 83 ? -33.334 61.666 23.938 1.00 50.41 83 THR A O 1
ATOM 598 N N . GLY A 1 84 ? -33.841 59.793 22.810 1.00 51.94 84 GLY A N 1
ATOM 599 C CA . GLY A 1 84 ? -35.292 59.857 22.986 1.00 51.94 84 GLY A CA 1
ATOM 600 C C . GLY A 1 84 ? -35.725 58.890 24.088 1.00 51.94 84 GLY A C 1
ATOM 601 O O . GLY A 1 84 ? -35.484 57.690 23.980 1.00 51.94 84 GLY A O 1
ATOM 602 N N . SER A 1 85 ? -36.349 59.394 25.154 1.00 55.75 85 SER A N 1
ATOM 603 C CA . SER A 1 85 ? -36.943 58.573 26.217 1.00 55.75 85 SER A CA 1
ATOM 604 C C . SER A 1 85 ? -38.206 57.882 25.705 1.00 55.75 85 SER A C 1
ATOM 606 O O . SER A 1 85 ? -39.293 58.456 25.728 1.00 55.75 85 SER A O 1
ATOM 608 N N . ILE A 1 86 ? -38.060 56.648 25.226 1.00 57.62 86 ILE A N 1
ATOM 609 C CA . ILE A 1 86 ? -39.179 55.777 24.856 1.00 57.62 86 ILE A CA 1
ATOM 610 C C . ILE A 1 86 ? -39.581 54.982 26.105 1.00 57.62 86 ILE A C 1
ATOM 612 O O . ILE A 1 86 ? -38.734 54.366 26.751 1.00 57.62 86 ILE A O 1
ATOM 616 N N . ALA A 1 87 ? -40.864 55.020 26.468 1.00 61.50 87 ALA A N 1
ATOM 617 C CA . ALA A 1 87 ? -41.407 54.266 27.597 1.00 61.50 87 ALA A CA 1
ATOM 618 C C . ALA A 1 87 ? -41.107 52.755 27.456 1.00 61.50 87 ALA A C 1
ATOM 620 O O . ALA A 1 87 ? -41.134 52.237 26.336 1.00 61.50 87 ALA A O 1
ATOM 621 N N . PRO A 1 88 ? -40.835 52.027 28.558 1.00 60.12 88 PRO A N 1
ATOM 622 C CA . PRO A 1 88 ? -40.455 50.620 28.498 1.00 60.12 88 PRO A CA 1
ATOM 623 C C . PRO A 1 88 ? -41.620 49.773 27.977 1.00 60.12 88 PRO A C 1
ATOM 625 O O . PRO A 1 88 ? -42.558 49.443 28.704 1.00 60.12 88 PRO A O 1
ATOM 628 N N . ALA A 1 89 ? -41.557 49.406 26.697 1.00 62.25 89 ALA A N 1
ATOM 629 C CA . ALA A 1 89 ? -42.426 48.390 26.132 1.00 62.25 89 ALA A CA 1
ATOM 630 C C . ALA A 1 89 ? -42.132 47.059 26.837 1.00 62.25 89 ALA A C 1
ATOM 632 O O . ALA A 1 89 ? -40.986 46.612 26.912 1.00 62.25 89 ALA A O 1
ATOM 633 N N . LYS A 1 90 ? -43.182 46.440 27.380 1.00 63.75 90 LYS A N 1
ATOM 634 C CA . LYS A 1 90 ? -4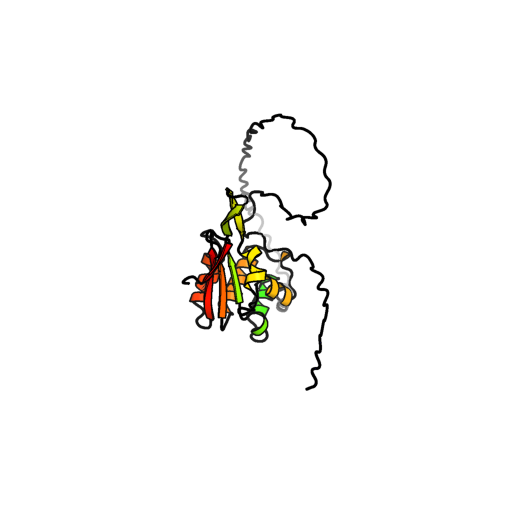3.155 45.141 28.055 1.00 63.75 90 LYS A CA 1
ATOM 635 C C . LYS A 1 90 ? -42.594 44.092 27.087 1.00 63.75 90 LYS A C 1
ATOM 637 O O . LYS A 1 90 ? -43.308 43.624 26.205 1.00 63.75 90 LYS A O 1
ATOM 642 N N . VAL A 1 91 ? -41.306 43.774 27.225 1.00 62.28 91 VAL A N 1
ATOM 643 C CA . VAL A 1 91 ? -40.599 42.814 26.368 1.00 62.28 91 VAL A CA 1
ATOM 644 C C . VAL A 1 91 ? -41.288 41.454 26.520 1.00 62.28 91 VAL A C 1
ATOM 646 O O . VAL A 1 91 ? -41.350 40.941 27.642 1.00 62.28 91 VAL A O 1
ATOM 649 N N . PRO A 1 92 ? -41.845 40.864 25.446 1.00 67.12 92 PRO A N 1
ATOM 650 C CA . PRO A 1 92 ? -42.372 39.511 25.508 1.00 67.12 92 PRO A CA 1
ATOM 651 C C . PRO A 1 92 ? -41.233 38.583 25.928 1.00 67.12 92 PRO A C 1
ATOM 653 O O . PRO A 1 92 ? -40.192 38.535 25.275 1.00 67.12 92 PRO A O 1
ATOM 656 N N . SER A 1 93 ? -41.413 37.890 27.051 1.00 73.00 93 SER A N 1
ATOM 657 C CA . SER A 1 93 ? -40.477 36.875 27.525 1.00 73.00 93 SER A CA 1
ATOM 658 C C . SER A 1 93 ? -40.490 35.716 26.530 1.00 73.00 93 SER A C 1
ATOM 660 O O . SER A 1 93 ? -41.346 34.834 26.591 1.00 73.00 93 SER A O 1
ATOM 662 N N . TYR A 1 94 ? -39.593 35.762 25.547 1.00 65.38 94 TYR A N 1
ATOM 663 C CA . TYR A 1 94 ? -39.369 34.651 24.637 1.00 65.38 94 TYR A CA 1
ATOM 664 C C . TYR A 1 94 ? -38.607 33.576 25.404 1.00 65.38 94 TYR A C 1
ATOM 666 O O . TYR A 1 94 ? -37.439 33.756 25.752 1.00 65.38 94 TYR A O 1
ATOM 674 N N . ALA A 1 95 ? -39.277 32.454 25.671 1.00 77.06 95 ALA A N 1
ATOM 675 C CA . ALA A 1 95 ? -38.597 31.250 26.116 1.00 77.06 95 ALA A CA 1
ATOM 676 C C . ALA A 1 95 ? -37.476 30.934 25.106 1.00 77.06 95 ALA A C 1
ATOM 678 O O . ALA A 1 95 ? -37.744 30.940 23.898 1.00 77.06 95 ALA A O 1
ATOM 679 N N . PRO A 1 96 ? -36.228 30.707 25.556 1.00 75.69 96 PRO A N 1
ATOM 680 C CA . PRO A 1 96 ? -35.132 30.416 24.647 1.00 75.69 96 PRO A CA 1
ATOM 681 C C . PRO A 1 96 ? -35.508 29.197 23.791 1.00 75.69 96 PRO A C 1
ATOM 683 O O . PRO A 1 96 ? -36.031 28.217 24.333 1.00 75.69 96 PRO A O 1
ATOM 686 N N . PRO A 1 97 ? -35.295 29.250 22.463 1.00 76.19 97 PRO A N 1
ATOM 687 C CA . PRO A 1 97 ? -35.634 28.141 21.585 1.00 76.19 97 PRO A CA 1
ATOM 688 C C . PRO A 1 97 ? -34.943 26.874 22.090 1.00 76.19 97 PRO A C 1
ATOM 690 O O . PRO A 1 97 ? -33.756 26.897 22.424 1.00 76.19 97 PRO A O 1
ATOM 693 N N . ALA A 1 98 ? -35.707 25.782 22.178 1.00 80.00 98 ALA A N 1
ATOM 694 C CA . ALA A 1 98 ? -35.196 24.499 22.639 1.00 80.00 98 ALA A CA 1
ATOM 695 C C . ALA A 1 98 ? -33.908 24.147 21.867 1.00 80.00 98 ALA A C 1
ATOM 697 O O . ALA A 1 98 ? -33.877 24.322 20.643 1.00 80.00 98 ALA A O 1
ATOM 698 N N . PRO A 1 99 ? -32.845 23.675 22.549 1.00 81.44 99 PRO A N 1
ATOM 699 C CA . PRO A 1 99 ? -31.565 23.406 21.910 1.00 81.44 99 PRO A CA 1
ATOM 700 C C . PRO A 1 99 ? -31.769 22.461 20.726 1.00 81.44 99 PRO A C 1
ATOM 702 O O . PRO A 1 99 ? -32.329 21.371 20.868 1.00 81.44 99 PRO A O 1
ATOM 705 N N . ALA A 1 100 ? -31.351 22.912 19.542 1.00 79.81 100 ALA A N 1
ATOM 706 C CA . ALA A 1 100 ? -31.505 22.148 18.315 1.00 79.81 100 ALA A CA 1
ATOM 707 C C . ALA A 1 100 ? -30.854 20.769 18.480 1.00 79.81 100 ALA A C 1
ATOM 709 O O . ALA A 1 100 ? -29.714 20.656 18.941 1.00 79.81 100 ALA A O 1
ATOM 710 N N . LYS A 1 101 ? -31.583 19.710 18.103 1.00 77.12 101 LYS A N 1
ATOM 711 C CA . LYS A 1 101 ? -31.051 18.344 18.126 1.00 77.12 101 LYS A CA 1
ATOM 712 C C . LYS A 1 101 ? -29.765 18.306 17.284 1.00 77.12 101 LYS A C 1
ATOM 714 O O . LYS A 1 101 ? -29.788 18.813 16.161 1.00 77.12 101 LYS A O 1
ATOM 719 N N . PRO A 1 102 ? -28.660 17.723 17.788 1.00 76.94 102 PRO A N 1
ATOM 720 C CA . PRO A 1 102 ? -27.408 17.664 17.046 1.00 76.94 102 PRO A CA 1
ATOM 721 C C . PRO A 1 102 ? -27.632 17.010 15.682 1.00 76.94 102 PRO A C 1
ATOM 723 O O . PRO A 1 102 ? -28.057 15.857 15.607 1.00 76.94 102 PRO A O 1
ATOM 726 N N . VAL A 1 103 ? -27.353 17.740 14.601 1.00 73.06 103 VAL A N 1
ATOM 727 C CA . VAL A 1 103 ? -27.396 17.169 13.252 1.00 73.06 103 VAL A CA 1
ATOM 728 C C . VAL A 1 103 ? -26.293 16.108 13.162 1.00 73.06 103 VAL A C 1
ATOM 730 O O . VAL A 1 103 ? -25.132 16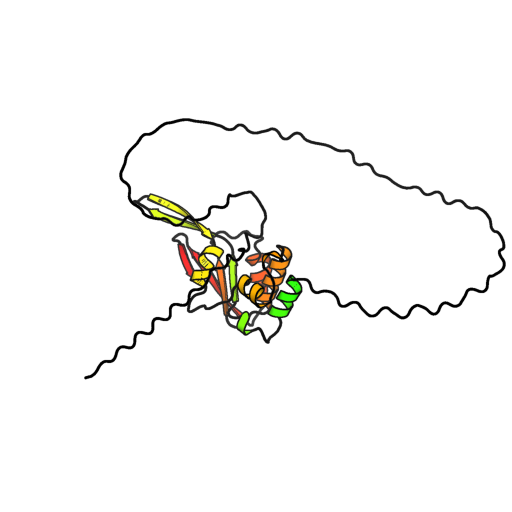.424 13.453 1.00 73.06 103 VAL A O 1
ATOM 733 N N . PRO A 1 104 ? -26.606 14.857 12.774 1.00 77.06 104 PRO A N 1
ATOM 734 C CA . PRO A 1 104 ? -25.592 13.829 12.590 1.00 77.06 104 PRO A CA 1
ATOM 735 C C . PRO A 1 104 ? -24.538 14.311 11.592 1.00 77.06 104 PRO A C 1
ATOM 737 O O . PRO A 1 104 ? -24.857 14.654 10.453 1.00 77.06 104 PRO A O 1
ATOM 740 N N . LYS A 1 105 ? -23.268 14.358 12.011 1.00 82.88 105 LYS A N 1
ATOM 741 C CA . LYS A 1 105 ? -22.167 14.737 11.118 1.00 82.88 105 LYS A CA 1
ATOM 742 C C . LYS A 1 105 ? -22.074 13.706 9.993 1.00 82.88 105 LYS A C 1
ATOM 744 O O . LYS A 1 105 ? -21.735 12.548 10.238 1.00 82.88 105 LYS A O 1
ATOM 749 N N . VAL A 1 106 ? -22.375 14.131 8.767 1.00 86.94 106 VAL A N 1
ATOM 750 C CA . VAL A 1 106 ? -22.243 13.300 7.566 1.00 86.94 106 VAL A CA 1
ATOM 751 C C . VAL A 1 106 ? -20.780 12.883 7.422 1.00 86.94 106 VAL A C 1
ATOM 753 O O . VAL A 1 106 ? -19.894 13.729 7.320 1.00 86.94 106 VAL A O 1
ATOM 756 N N . GLN A 1 107 ? -20.522 11.574 7.436 1.00 93.25 107 GLN A N 1
ATOM 757 C CA . GLN A 1 107 ? -19.166 11.048 7.303 1.00 93.25 107 GLN A CA 1
ATOM 758 C C . GLN A 1 107 ? -18.646 11.224 5.875 1.00 93.25 107 GLN A C 1
ATOM 760 O O . GLN A 1 107 ? -19.322 10.854 4.909 1.00 93.25 107 GLN A O 1
ATOM 765 N N . THR A 1 108 ? -17.418 11.726 5.743 1.00 96.00 108 THR A N 1
ATOM 766 C CA . THR A 1 108 ? -16.733 11.809 4.448 1.00 96.00 108 THR A CA 1
ATOM 767 C C . THR A 1 108 ? -16.394 10.409 3.916 1.00 96.00 108 THR A C 1
ATOM 769 O O . THR A 1 108 ? -16.274 9.468 4.709 1.00 96.00 108 THR A O 1
ATOM 772 N N . PRO A 1 109 ? -16.181 10.232 2.596 1.00 95.69 109 PRO A N 1
ATOM 773 C CA . PRO A 1 109 ? -15.761 8.946 2.036 1.00 95.69 109 PRO A CA 1
ATOM 774 C C . PRO A 1 109 ? -14.538 8.362 2.753 1.00 95.69 109 PRO A C 1
ATOM 776 O O . PRO A 1 109 ? -14.569 7.212 3.180 1.00 95.69 109 PRO A O 1
ATOM 779 N N . ALA A 1 110 ? -13.507 9.174 3.005 1.00 96.94 110 ALA A N 1
ATOM 780 C CA . ALA A 1 110 ? -12.319 8.749 3.742 1.00 96.94 110 ALA A CA 1
ATOM 781 C C . ALA A 1 110 ? -12.633 8.285 5.173 1.00 96.94 110 ALA A C 1
ATOM 783 O O . ALA A 1 110 ? -12.071 7.295 5.631 1.00 96.94 110 ALA A O 1
ATOM 784 N N . GLN A 1 111 ? -13.541 8.969 5.882 1.00 97.56 111 GLN A N 1
ATOM 785 C CA . GLN A 1 111 ? -13.964 8.557 7.225 1.00 97.56 111 GLN A CA 1
ATOM 786 C C . GLN A 1 111 ? -14.668 7.199 7.205 1.00 97.56 111 GLN A C 1
ATOM 788 O O . GLN A 1 111 ? -14.418 6.398 8.102 1.00 97.56 111 GLN A O 1
ATOM 793 N N . LYS A 1 112 ? -15.472 6.913 6.174 1.00 97.50 112 LYS A N 1
ATOM 794 C CA . LYS A 1 112 ? -16.110 5.600 6.002 1.00 97.50 112 LYS A CA 1
ATOM 795 C C . LYS A 1 112 ? -15.083 4.492 5.777 1.00 97.50 112 LYS A C 1
ATOM 797 O O . LYS A 1 112 ? -15.165 3.464 6.441 1.00 97.50 112 LYS A O 1
ATOM 802 N N . VAL A 1 113 ? -14.077 4.713 4.920 1.00 98.06 113 VAL A N 1
ATOM 803 C CA . VAL A 1 113 ? -13.006 3.717 4.719 1.00 98.06 113 VAL A CA 1
ATOM 804 C C . VAL A 1 113 ? -12.189 3.519 6.000 1.00 98.06 113 VAL A C 1
ATOM 806 O O . VAL A 1 113 ? -11.894 2.391 6.377 1.00 98.06 113 VAL A O 1
ATOM 809 N N . VAL A 1 114 ? -11.849 4.599 6.713 1.00 98.38 114 VAL A N 1
ATOM 810 C CA . VAL A 1 114 ? -11.124 4.506 7.993 1.00 98.38 114 VAL A CA 1
ATOM 811 C C . VAL A 1 114 ? -11.945 3.761 9.047 1.00 98.38 114 VAL A C 1
ATOM 813 O O . VAL A 1 114 ? -11.378 2.965 9.791 1.00 98.38 114 VAL A O 1
ATOM 816 N N . ALA A 1 115 ? -13.257 4.000 9.120 1.00 98.06 115 ALA A N 1
ATOM 817 C CA . ALA A 1 115 ? -14.145 3.266 10.016 1.00 98.06 115 ALA A CA 1
ATOM 818 C C . ALA A 1 115 ? -14.174 1.772 9.664 1.00 98.06 115 ALA A C 1
ATOM 820 O O . ALA A 1 115 ? -14.002 0.949 10.555 1.00 98.06 115 ALA A O 1
ATOM 821 N N . TYR A 1 116 ? -14.285 1.440 8.374 1.00 98.31 116 TYR A N 1
ATOM 822 C CA . TYR A 1 116 ? -14.225 0.064 7.878 1.00 98.31 116 TYR A CA 1
ATOM 823 C C . TYR A 1 116 ? -12.906 -0.633 8.253 1.00 98.31 116 TYR A C 1
ATOM 825 O O . TYR A 1 116 ? -12.928 -1.723 8.808 1.00 98.31 116 TYR A O 1
ATOM 833 N N . ILE A 1 117 ? -11.758 0.020 8.030 1.00 98.38 117 ILE A N 1
ATOM 834 C CA . ILE A 1 117 ? -10.423 -0.512 8.368 1.00 98.38 117 ILE A CA 1
ATOM 835 C C . ILE A 1 117 ? -10.261 -0.772 9.873 1.00 98.38 117 ILE A C 1
ATOM 837 O O . ILE A 1 117 ? -9.554 -1.694 10.272 1.00 98.38 117 ILE A O 1
ATOM 841 N N . ARG A 1 118 ? -10.862 0.072 10.717 1.00 98.12 118 ARG A N 1
ATOM 842 C CA . ARG A 1 118 ? -10.714 -0.007 12.177 1.00 98.12 118 ARG A CA 1
ATOM 843 C C . ARG A 1 118 ? -11.687 -0.975 12.838 1.00 98.12 118 ARG A C 1
ATOM 845 O O . ARG A 1 118 ? -11.490 -1.285 14.010 1.00 98.12 118 ARG A O 1
ATOM 852 N N . ASP A 1 119 ? -12.726 -1.414 12.134 1.00 98.00 119 ASP A N 1
ATOM 853 C CA . ASP A 1 119 ? -13.679 -2.380 12.668 1.00 98.00 119 ASP A CA 1
ATOM 854 C C . ASP A 1 119 ? -13.037 -3.782 12.695 1.00 98.00 119 ASP A C 1
ATOM 856 O O . ASP A 1 119 ? -12.690 -4.320 11.637 1.00 98.00 119 ASP A O 1
ATOM 860 N N . PRO A 1 120 ? -12.893 -4.421 13.874 1.00 97.25 120 PRO A N 1
ATOM 861 C CA . PRO A 1 120 ? -12.337 -5.769 13.981 1.00 97.25 120 PRO A CA 1
ATOM 862 C C . PRO A 1 120 ? -13.078 -6.819 13.143 1.00 97.25 120 PRO A C 1
ATOM 864 O O . PRO A 1 120 ? -12.476 -7.828 12.771 1.00 97.25 120 PRO A O 1
ATOM 867 N N . LYS A 1 121 ? -14.355 -6.591 12.804 1.00 98.12 121 LYS A N 1
ATOM 868 C CA . LYS A 1 121 ? -15.141 -7.486 11.937 1.00 98.12 121 LYS A CA 1
ATOM 869 C C . LYS A 1 121 ? -14.572 -7.595 10.522 1.00 98.12 121 LYS A C 1
ATOM 871 O O . LYS A 1 121 ? -14.782 -8.609 9.866 1.00 98.12 121 LYS A O 1
ATOM 876 N N . HIS A 1 122 ? -13.832 -6.584 10.070 1.00 98.06 122 HIS A N 1
ATOM 877 C CA . HIS A 1 122 ? -13.204 -6.542 8.749 1.00 98.06 122 HIS A CA 1
ATOM 878 C C . HIS A 1 122 ? -11.706 -6.876 8.797 1.00 98.06 122 HIS A C 1
ATOM 880 O O . HIS A 1 122 ? -10.987 -6.659 7.824 1.00 98.06 122 HIS A O 1
ATOM 886 N N . ALA A 1 123 ? -11.209 -7.452 9.900 1.00 97.31 123 ALA A N 1
ATOM 887 C CA . ALA A 1 123 ? -9.794 -7.802 10.033 1.00 97.31 123 ALA A CA 1
ATOM 888 C C . ALA A 1 123 ? -9.306 -8.770 8.936 1.00 97.31 123 ALA A C 1
ATOM 890 O O . ALA A 1 123 ? -8.173 -8.641 8.475 1.00 97.31 123 ALA A O 1
ATOM 891 N N . ALA A 1 124 ? -10.148 -9.704 8.487 1.00 97.56 124 ALA A N 1
ATOM 892 C CA . ALA A 1 124 ? -9.819 -10.618 7.389 1.00 97.56 124 ALA A CA 1
ATOM 893 C C . ALA A 1 124 ? -9.791 -9.924 6.015 1.00 97.56 124 ALA A C 1
ATOM 895 O O . ALA A 1 124 ? -9.133 -10.400 5.101 1.00 97.56 124 ALA A O 1
ATOM 896 N N . ASP A 1 125 ? -10.474 -8.786 5.864 1.00 97.31 125 ASP A N 1
ATOM 897 C CA . ASP A 1 125 ? -10.507 -8.039 4.605 1.00 97.31 125 ASP A CA 1
ATOM 898 C C . ASP A 1 125 ? -9.256 -7.182 4.383 1.00 97.31 125 ASP A C 1
ATOM 900 O O . ASP A 1 125 ? -8.999 -6.764 3.252 1.00 97.31 125 ASP A O 1
ATOM 904 N N . ILE A 1 126 ? -8.500 -6.912 5.452 1.00 97.38 126 ILE A N 1
ATOM 905 C CA . ILE A 1 126 ? -7.327 -6.032 5.433 1.00 97.38 126 ILE A CA 1
ATOM 906 C C . ILE A 1 126 ? -6.002 -6.774 5.659 1.00 97.38 126 ILE A C 1
ATOM 908 O O . ILE A 1 126 ? -4.952 -6.208 5.360 1.00 97.38 126 ILE A O 1
ATOM 912 N N . ASN A 1 127 ? -6.027 -8.014 6.170 1.00 98.00 127 ASN A N 1
ATOM 913 C CA . ASN A 1 127 ? -4.829 -8.781 6.526 1.00 98.00 127 ASN A CA 1
ATOM 914 C C . ASN A 1 127 ? -4.694 -10.066 5.691 1.00 98.00 127 ASN A C 1
ATOM 916 O O . ASN A 1 127 ? -5.661 -10.818 5.612 1.00 98.00 127 ASN A O 1
ATOM 920 N N . PRO A 1 128 ? -3.498 -10.385 5.157 1.00 98.25 128 PRO A N 1
ATOM 921 C CA . PRO A 1 128 ? -2.266 -9.589 5.195 1.00 98.25 128 PRO A CA 1
ATOM 922 C C . PRO A 1 128 ? -2.380 -8.283 4.392 1.00 98.25 128 PRO A C 1
ATOM 924 O O . PRO A 1 128 ? -3.008 -8.265 3.340 1.00 98.25 128 PRO A O 1
ATOM 927 N N . ALA A 1 129 ? -1.758 -7.194 4.846 1.00 98.25 129 ALA A N 1
ATOM 928 C CA . ALA A 1 129 ? -1.825 -5.901 4.151 1.00 98.25 129 ALA A CA 1
ATOM 929 C C . ALA A 1 129 ? -0.701 -5.750 3.111 1.00 98.25 129 ALA A C 1
ATOM 931 O O . ALA A 1 129 ? 0.432 -6.171 3.357 1.00 98.25 129 ALA A O 1
ATOM 932 N N . CYS A 1 130 ? -0.990 -5.119 1.969 1.00 98.25 130 CYS A N 1
ATOM 933 C CA . CYS A 1 130 ? -0.008 -4.818 0.927 1.00 98.25 130 CYS A CA 1
ATOM 934 C C . CYS A 1 130 ? 0.113 -3.319 0.639 1.00 98.25 130 CYS A C 1
ATOM 936 O O . CYS A 1 130 ? -0.856 -2.663 0.250 1.00 98.25 130 CYS A O 1
ATOM 938 N N . PHE A 1 131 ? 1.339 -2.818 0.767 1.00 98.19 131 PHE A N 1
ATOM 939 C CA . PHE A 1 131 ? 1.758 -1.450 0.475 1.00 98.19 131 PHE A CA 1
ATOM 940 C C . PHE A 1 131 ? 2.665 -1.444 -0.754 1.00 98.19 131 PHE A C 1
ATOM 942 O O . PHE A 1 131 ? 3.346 -2.433 -1.040 1.00 98.19 131 PHE A O 1
ATOM 949 N N . TRP A 1 132 ? 2.680 -0.343 -1.499 1.00 97.81 132 TRP A N 1
ATOM 950 C CA . TRP A 1 132 ? 3.566 -0.204 -2.649 1.00 97.81 132 TRP A CA 1
ATOM 951 C C . TRP A 1 132 ? 3.962 1.247 -2.883 1.00 97.81 132 TRP A C 1
ATOM 953 O O . TRP A 1 132 ? 3.166 2.158 -2.668 1.00 97.81 132 TRP A O 1
ATOM 963 N N . SER A 1 133 ? 5.191 1.470 -3.346 1.00 97.62 133 SER A N 1
ATOM 964 C CA . SER A 1 133 ? 5.671 2.816 -3.667 1.00 97.62 133 SER A CA 1
ATOM 965 C C . SER A 1 133 ? 6.874 2.792 -4.606 1.00 97.62 133 SER A C 1
ATOM 967 O O . SER A 1 133 ? 7.668 1.857 -4.601 1.00 97.62 133 SER A O 1
ATOM 969 N N . GLY A 1 134 ? 7.034 3.857 -5.388 1.00 97.56 134 GLY A N 1
ATOM 970 C CA . GLY A 1 134 ? 8.211 4.071 -6.224 1.00 97.56 134 GLY A CA 1
ATOM 971 C C . GLY A 1 134 ? 8.239 3.290 -7.538 1.00 97.56 134 GLY A C 1
ATOM 972 O O . GLY A 1 134 ? 7.262 2.672 -7.979 1.00 97.56 134 GLY A O 1
ATOM 973 N N . GLN A 1 135 ? 9.393 3.381 -8.189 1.00 98.12 135 GLN A N 1
ATOM 974 C CA . GLN A 1 135 ? 9.680 2.779 -9.487 1.00 98.12 135 GLN A CA 1
ATOM 975 C C . GLN A 1 135 ? 11.139 2.322 -9.566 1.00 98.12 135 GLN A C 1
ATOM 977 O O . GLN A 1 135 ? 11.983 2.802 -8.813 1.00 98.12 135 GLN A O 1
ATOM 982 N N . THR A 1 136 ? 11.441 1.440 -10.510 1.00 98.06 136 THR A N 1
ATOM 983 C CA . THR A 1 136 ? 12.807 1.001 -10.811 1.00 98.06 136 THR A CA 1
ATOM 984 C C . THR A 1 136 ? 13.072 1.131 -12.306 1.00 98.06 136 THR A C 1
ATOM 986 O O . THR A 1 136 ? 12.228 0.764 -13.129 1.00 98.06 136 THR A O 1
ATOM 989 N N . THR A 1 137 ? 14.250 1.643 -12.666 1.00 97.62 137 THR A N 1
ATOM 990 C CA . THR A 1 137 ? 14.762 1.553 -14.038 1.00 97.62 137 THR A CA 1
ATOM 991 C C . THR A 1 137 ? 15.293 0.141 -14.263 1.00 97.62 137 THR A C 1
ATOM 993 O O . THR A 1 137 ? 16.328 -0.233 -13.717 1.00 97.62 137 THR A O 1
ATOM 996 N N . VAL A 1 138 ? 14.584 -0.634 -15.074 1.00 96.62 138 VAL A N 1
ATOM 997 C CA . VAL A 1 138 ? 14.938 -2.004 -15.434 1.00 96.62 138 VAL A CA 1
ATOM 998 C C . VAL A 1 138 ? 15.752 -2.003 -16.723 1.00 96.62 138 VAL A C 1
ATOM 1000 O O . VAL A 1 138 ? 15.338 -1.395 -17.711 1.00 96.62 138 VAL A O 1
ATOM 1003 N N . THR A 1 139 ? 16.890 -2.691 -16.730 1.00 94.62 139 THR A N 1
ATOM 1004 C CA . THR A 1 139 ? 17.723 -2.887 -17.920 1.00 94.62 139 THR A CA 1
ATOM 1005 C C . THR A 1 139 ? 17.567 -4.320 -18.410 1.00 94.62 139 THR A C 1
ATOM 1007 O O . THR A 1 139 ? 17.893 -5.262 -17.698 1.00 94.62 139 THR A O 1
ATOM 1010 N N . THR A 1 140 ? 17.079 -4.484 -19.637 1.00 92.69 140 THR A N 1
ATOM 1011 C CA . THR A 1 140 ? 16.931 -5.791 -20.299 1.00 92.69 140 THR A CA 1
ATOM 1012 C C . THR A 1 140 ? 17.827 -5.856 -21.525 1.00 92.69 140 THR A C 1
ATOM 1014 O O . THR A 1 140 ? 18.083 -4.832 -22.153 1.00 92.69 140 THR A O 1
ATOM 1017 N N . ILE A 1 141 ? 18.318 -7.042 -21.877 1.00 93.06 141 ILE A N 1
ATOM 1018 C CA . ILE A 1 141 ? 19.062 -7.234 -23.123 1.00 93.06 141 ILE A CA 1
ATOM 1019 C C . ILE A 1 141 ? 18.075 -7.667 -24.204 1.00 93.06 141 ILE A C 1
ATOM 1021 O O . ILE A 1 141 ? 17.485 -8.740 -24.114 1.00 93.06 141 ILE A O 1
ATOM 1025 N N . VAL A 1 142 ? 17.905 -6.836 -25.230 1.00 93.19 142 VAL A N 1
ATOM 1026 C CA . VAL A 1 142 ? 17.083 -7.135 -26.409 1.00 93.19 142 VAL A CA 1
ATOM 1027 C C . VAL A 1 142 ? 17.988 -7.038 -27.629 1.00 93.19 142 VAL A C 1
ATOM 1029 O O . VAL A 1 142 ? 18.595 -5.995 -27.865 1.00 93.19 142 VAL A O 1
ATOM 1032 N N . ASN A 1 143 ? 18.115 -8.123 -28.397 1.00 94.75 143 ASN A N 1
ATOM 1033 C CA . ASN A 1 143 ? 19.002 -8.193 -29.568 1.00 94.75 143 ASN A CA 1
ATOM 1034 C C . ASN A 1 143 ? 20.448 -7.754 -29.251 1.00 94.75 143 ASN A C 1
ATOM 1036 O O . ASN A 1 143 ? 21.020 -6.915 -29.948 1.00 94.75 143 ASN A O 1
ATOM 1040 N N . ASN A 1 144 ? 21.015 -8.271 -28.154 1.00 94.00 144 ASN A N 1
ATOM 1041 C CA . ASN A 1 144 ? 22.347 -7.929 -27.631 1.00 94.00 144 ASN A CA 1
ATOM 1042 C C . ASN A 1 144 ? 22.562 -6.440 -27.298 1.00 94.00 144 ASN A C 1
ATOM 1044 O O . ASN A 1 144 ? 23.699 -6.004 -27.126 1.00 94.00 144 ASN A O 1
ATOM 1048 N N . LYS A 1 145 ? 21.490 -5.649 -27.174 1.00 94.88 145 LYS A N 1
ATOM 1049 C CA . LYS A 1 145 ? 21.558 -4.243 -26.765 1.00 94.88 145 LYS A CA 1
ATOM 1050 C C . LYS A 1 145 ? 20.830 -4.034 -25.436 1.00 94.88 145 LYS A C 1
ATOM 1052 O O . LYS A 1 145 ? 19.730 -4.562 -25.263 1.00 94.88 145 LYS A O 1
ATOM 1057 N N . PRO A 1 146 ? 21.402 -3.257 -24.500 1.00 94.88 146 PRO A N 1
ATOM 1058 C CA . PRO A 1 146 ? 20.708 -2.895 -23.275 1.00 94.88 146 PRO A CA 1
ATOM 1059 C C . PRO A 1 146 ? 19.571 -1.913 -23.581 1.00 94.88 146 PRO A C 1
ATOM 1061 O O . PRO A 1 146 ? 19.791 -0.833 -24.130 1.00 94.88 146 PRO A O 1
ATOM 1064 N N . VAL A 1 147 ? 18.355 -2.278 -23.187 1.00 96.31 147 VAL A N 1
ATOM 1065 C CA . VAL A 1 147 ? 17.149 -1.452 -23.263 1.00 96.31 147 VAL A CA 1
ATOM 1066 C C . VAL A 1 147 ? 16.686 -1.143 -21.846 1.00 96.31 147 VAL A C 1
ATOM 1068 O O . VAL A 1 147 ? 16.437 -2.049 -21.047 1.00 96.31 147 VAL A O 1
ATOM 1071 N N . LYS A 1 148 ? 16.565 0.150 -21.537 1.00 96.81 148 LYS A N 1
ATOM 1072 C CA . LYS A 1 148 ? 16.039 0.631 -20.258 1.00 96.81 148 LYS A CA 1
ATOM 1073 C C . LYS A 1 148 ? 14.529 0.815 -20.348 1.00 96.81 148 LYS A C 1
ATOM 1075 O O . LYS A 1 148 ? 14.026 1.399 -21.302 1.00 96.81 148 LYS A O 1
ATOM 1080 N N . SER A 1 149 ? 13.822 0.359 -19.328 1.00 96.50 149 SER A N 1
ATOM 1081 C CA . SER A 1 149 ? 12.386 0.566 -19.148 1.00 96.50 149 SER A CA 1
ATOM 1082 C C . SER A 1 149 ? 12.100 0.949 -17.698 1.00 96.50 149 SER A C 1
ATOM 1084 O O . SER A 1 149 ? 12.899 0.669 -16.808 1.00 96.50 149 SER A O 1
ATOM 1086 N N . THR A 1 150 ? 10.976 1.611 -17.440 1.00 97.25 150 THR A N 1
ATOM 1087 C CA . THR A 1 150 ? 10.569 1.965 -16.074 1.00 97.25 150 THR A CA 1
ATOM 1088 C C . THR A 1 150 ? 9.479 1.013 -15.613 1.00 97.25 150 THR A C 1
ATOM 1090 O O . THR A 1 150 ? 8.414 0.946 -16.226 1.00 97.25 150 THR A O 1
ATOM 1093 N N . LYS A 1 151 ? 9.719 0.307 -14.507 1.00 96.56 151 LYS A N 1
ATOM 1094 C CA . LYS A 1 151 ? 8.733 -0.568 -13.866 1.00 96.56 151 LYS A CA 1
ATOM 1095 C C . LYS A 1 151 ? 8.267 0.071 -12.563 1.00 96.56 151 LYS A C 1
ATOM 1097 O O . LYS A 1 151 ? 9.078 0.364 -11.689 1.00 96.56 151 LYS A O 1
ATOM 1102 N N . THR A 1 152 ? 6.966 0.310 -12.431 1.00 97.44 152 THR A N 1
ATOM 1103 C CA . THR A 1 152 ? 6.385 0.877 -11.206 1.00 97.44 152 THR A CA 1
ATOM 1104 C C . THR A 1 152 ? 5.982 -0.232 -10.239 1.00 97.44 152 THR A C 1
ATOM 1106 O O . THR A 1 152 ? 5.566 -1.315 -10.664 1.00 97.44 152 THR A O 1
ATOM 1109 N N . ALA A 1 153 ? 6.049 0.041 -8.933 1.00 97.00 153 ALA A N 1
ATOM 1110 C CA . ALA A 1 153 ? 5.580 -0.905 -7.919 1.00 97.00 153 ALA A CA 1
ATOM 1111 C C . ALA A 1 153 ? 4.096 -1.261 -8.102 1.00 97.00 153 ALA A C 1
ATOM 1113 O O . ALA A 1 153 ? 3.700 -2.412 -7.954 1.00 97.00 153 ALA A O 1
ATOM 1114 N N . GLN A 1 154 ? 3.288 -0.291 -8.531 1.00 95.75 154 GLN A N 1
ATOM 1115 C CA . GLN A 1 154 ? 1.878 -0.499 -8.843 1.00 95.75 154 GLN A CA 1
ATOM 1116 C C . GLN A 1 154 ? 1.657 -1.504 -9.980 1.00 95.75 154 GLN A C 1
ATOM 1118 O O . GLN A 1 154 ? 0.808 -2.382 -9.851 1.00 95.75 154 GLN A O 1
ATOM 1123 N N . ALA A 1 155 ? 2.417 -1.407 -11.075 1.00 95.50 155 ALA A N 1
ATOM 1124 C CA . ALA A 1 155 ? 2.286 -2.342 -12.193 1.00 95.50 155 ALA A CA 1
ATOM 1125 C C . ALA A 1 155 ? 2.714 -3.767 -11.800 1.00 95.50 155 ALA A C 1
ATOM 1127 O O . ALA A 1 155 ? 2.138 -4.744 -12.269 1.00 95.50 155 ALA A O 1
ATOM 1128 N N . ALA A 1 156 ? 3.696 -3.892 -10.905 1.00 96.44 156 ALA A N 1
ATOM 1129 C CA . ALA A 1 156 ? 4.160 -5.180 -10.392 1.00 96.44 156 ALA A CA 1
ATOM 1130 C C . ALA A 1 156 ? 3.258 -5.769 -9.287 1.00 96.44 156 ALA A C 1
ATOM 1132 O O . ALA A 1 156 ? 3.380 -6.952 -8.960 1.00 96.44 156 ALA A O 1
ATOM 1133 N N . LEU A 1 157 ? 2.351 -4.968 -8.717 1.00 96.06 157 LEU A N 1
ATOM 1134 C CA . LEU A 1 157 ? 1.588 -5.323 -7.524 1.00 96.06 157 LEU A CA 1
ATOM 1135 C C . LEU A 1 157 ? 0.718 -6.567 -7.725 1.00 96.06 157 LEU A C 1
ATOM 1137 O O . LEU A 1 157 ? 0.720 -7.442 -6.870 1.00 96.06 157 LEU A O 1
ATOM 1141 N N . SER A 1 158 ? -0.008 -6.677 -8.842 1.00 95.12 158 SER A N 1
ATOM 1142 C CA . SER A 1 158 ? -0.916 -7.814 -9.069 1.00 95.12 158 SER A CA 1
ATOM 1143 C C . SER A 1 158 ? -0.184 -9.161 -9.003 1.00 95.12 158 SER A C 1
ATOM 1145 O O . SER A 1 158 ? -0.621 -10.054 -8.281 1.00 95.12 158 SER A O 1
ATOM 1147 N N . ALA A 1 159 ? 0.978 -9.272 -9.657 1.00 94.38 159 ALA A N 1
ATOM 1148 C CA . ALA A 1 159 ? 1.816 -10.468 -9.591 1.00 94.38 159 ALA A CA 1
ATOM 1149 C C . ALA A 1 159 ? 2.421 -10.672 -8.192 1.00 94.38 159 ALA A C 1
ATOM 1151 O O . ALA A 1 159 ? 2.458 -11.789 -7.680 1.00 94.38 159 ALA A O 1
ATOM 1152 N N . PHE A 1 160 ? 2.863 -9.590 -7.544 1.00 96.50 160 PHE A N 1
ATOM 1153 C CA . PHE A 1 160 ? 3.439 -9.650 -6.201 1.00 96.50 160 PHE A CA 1
ATOM 1154 C C . PHE A 1 160 ? 2.460 -10.200 -5.157 1.00 96.50 160 PHE A C 1
ATOM 1156 O O . PHE A 1 160 ? 2.866 -10.962 -4.283 1.00 96.50 160 PHE A O 1
ATOM 1163 N N . LYS A 1 161 ? 1.174 -9.862 -5.259 1.00 96.12 161 LYS A N 1
ATOM 1164 C CA . LYS A 1 161 ? 0.140 -10.270 -4.297 1.00 96.12 161 LYS A CA 1
ATOM 1165 C C . LYS A 1 161 ? -0.202 -11.761 -4.311 1.00 96.12 161 LYS A C 1
ATOM 1167 O O . LYS A 1 161 ? -0.887 -12.210 -3.394 1.00 96.12 161 LYS A O 1
ATOM 1172 N N . GLY A 1 162 ? 0.242 -12.511 -5.320 1.00 94.00 162 GLY A N 1
ATOM 1173 C CA . GLY A 1 162 ? -0.027 -13.943 -5.428 1.00 94.00 162 GLY A CA 1
ATOM 1174 C C . GLY A 1 162 ? 0.530 -14.774 -4.258 1.00 94.00 162 GLY A C 1
ATOM 1175 O O . GLY A 1 162 ? 1.216 -14.249 -3.368 1.00 94.00 162 GLY A O 1
ATOM 1176 N N . PRO A 1 163 ? 0.259 -16.092 -4.245 1.00 93.25 163 PRO A N 1
ATOM 1177 C CA . PRO A 1 163 ? 0.796 -16.996 -3.236 1.00 93.25 163 PRO A CA 1
ATOM 1178 C C . PRO A 1 163 ? 2.328 -16.877 -3.125 1.00 93.25 163 PRO A C 1
ATOM 1180 O O . PRO A 1 163 ? 3.007 -16.730 -4.144 1.00 93.25 163 PRO A O 1
ATOM 1183 N N . PRO A 1 164 ? 2.901 -16.915 -1.908 1.00 94.50 164 PRO A N 1
ATOM 1184 C CA . PRO A 1 164 ? 2.251 -17.190 -0.622 1.00 94.50 164 PRO A CA 1
ATOM 1185 C C . PRO A 1 164 ? 1.719 -15.939 0.104 1.00 94.50 164 PRO A C 1
ATOM 1187 O O . PRO A 1 164 ? 1.278 -16.049 1.246 1.00 94.50 164 PRO A O 1
ATOM 1190 N N . ARG A 1 165 ? 1.806 -14.745 -0.499 1.00 96.38 165 ARG A N 1
ATOM 1191 C CA . ARG A 1 165 ? 1.526 -13.473 0.191 1.00 96.38 165 ARG A CA 1
ATOM 1192 C C . ARG A 1 165 ? 0.034 -13.238 0.387 1.00 96.38 165 ARG A C 1
ATOM 1194 O O . ARG A 1 165 ? -0.356 -12.863 1.488 1.00 96.38 165 ARG A O 1
ATOM 1201 N N . ASN A 1 166 ? -0.768 -13.464 -0.659 1.00 97.06 166 ASN A N 1
ATOM 1202 C CA . ASN A 1 166 ? -2.235 -13.350 -0.648 1.00 97.06 166 ASN A CA 1
ATOM 1203 C C . ASN A 1 166 ? -2.747 -12.097 0.090 1.00 97.06 166 ASN A C 1
ATOM 1205 O O . ASN A 1 166 ? -3.708 -12.155 0.848 1.00 97.06 166 ASN A O 1
ATOM 1209 N N . CYS A 1 167 ? -2.053 -10.973 -0.078 1.00 98.00 167 CYS A N 1
ATOM 1210 C CA . CYS A 1 167 ? -2.299 -9.750 0.679 1.00 98.00 167 CYS A CA 1
ATOM 1211 C C . CYS A 1 167 ? -3.351 -8.854 0.006 1.00 98.00 167 CYS A C 1
ATOM 1213 O O . CYS A 1 167 ? -3.595 -8.953 -1.197 1.00 98.00 167 CYS A O 1
ATOM 1215 N N . HIS A 1 168 ? -3.916 -7.913 0.759 1.00 97.88 168 HIS A N 1
ATOM 1216 C CA . HIS A 1 168 ? -4.944 -6.973 0.316 1.00 97.88 168 HIS A CA 1
ATOM 1217 C C . HIS A 1 168 ? -4.367 -5.575 0.113 1.00 97.88 168 HIS A C 1
ATOM 1219 O O . HIS A 1 168 ? -3.652 -5.045 0.966 1.00 97.88 168 HIS A O 1
ATOM 1225 N N . SER A 1 169 ? -4.656 -4.970 -1.040 1.00 97.19 169 SER A N 1
ATOM 1226 C CA . SER A 1 169 ? -4.209 -3.607 -1.341 1.00 97.19 169 SER A CA 1
ATOM 1227 C C . SER A 1 169 ? -5.235 -2.583 -0.868 1.00 97.19 169 SER A C 1
ATOM 1229 O O . SER A 1 169 ? -6.433 -2.857 -0.806 1.00 97.19 169 SER A O 1
ATOM 1231 N N . LEU A 1 170 ? -4.785 -1.356 -0.606 1.00 96.12 170 LEU A N 1
ATOM 1232 C CA . LEU A 1 170 ? -5.673 -0.275 -0.178 1.00 96.12 170 LEU A CA 1
ATOM 1233 C C . LEU A 1 170 ? -6.826 -0.018 -1.162 1.00 96.12 170 LEU A C 1
ATOM 1235 O O . LEU A 1 170 ? -7.947 0.242 -0.739 1.00 96.12 170 LEU A O 1
ATOM 1239 N N . ALA A 1 171 ? -6.575 -0.145 -2.468 1.00 94.69 171 ALA A N 1
ATOM 1240 C CA . ALA A 1 171 ? -7.608 0.002 -3.492 1.00 94.69 171 ALA A CA 1
ATOM 1241 C C . ALA A 1 171 ? -8.738 -1.037 -3.349 1.00 94.69 171 ALA A C 1
ATOM 1243 O O . ALA A 1 171 ? -9.906 -0.688 -3.493 1.00 94.69 171 ALA A O 1
ATOM 1244 N N . GLU A 1 172 ? -8.414 -2.290 -3.013 1.00 96.62 172 GLU A N 1
ATOM 1245 C CA . GLU A 1 172 ? -9.421 -3.336 -2.779 1.00 96.62 172 GLU A CA 1
ATOM 1246 C C . GLU A 1 172 ? -10.233 -3.061 -1.520 1.00 96.62 172 GLU A C 1
ATOM 1248 O O . GLU A 1 172 ? -11.451 -3.210 -1.522 1.00 96.62 172 GLU A O 1
ATOM 1253 N N . ILE A 1 173 ? -9.567 -2.604 -0.461 1.00 97.62 173 ILE A N 1
ATOM 1254 C CA . ILE A 1 173 ? -10.205 -2.265 0.814 1.00 97.62 173 ILE A CA 1
ATOM 1255 C C . ILE A 1 173 ? -11.181 -1.093 0.634 1.00 97.62 173 ILE A C 1
ATOM 1257 O O . ILE A 1 173 ? -12.297 -1.128 1.152 1.00 97.62 173 ILE A O 1
ATOM 1261 N N . VAL A 1 174 ? -10.807 -0.080 -0.157 1.00 97.62 174 VAL A N 1
ATOM 1262 C CA . VAL A 1 174 ? -11.699 1.037 -0.511 1.00 97.62 174 VAL A CA 1
ATOM 1263 C C . VAL A 1 174 ? -12.963 0.519 -1.202 1.00 97.62 174 VAL A C 1
ATOM 1265 O O . VAL A 1 174 ? -14.065 0.889 -0.793 1.00 97.62 174 VAL A O 1
ATOM 1268 N N . VAL A 1 175 ? -12.825 -0.384 -2.176 1.00 96.88 175 VAL A N 1
ATOM 1269 C CA . VAL A 1 175 ? -13.977 -0.987 -2.869 1.00 96.88 175 VAL A CA 1
ATOM 1270 C C . VAL A 1 175 ? -14.842 -1.805 -1.905 1.00 96.88 175 VAL A C 1
ATOM 1272 O O . VAL A 1 175 ? -16.058 -1.617 -1.882 1.00 96.88 175 VAL A O 1
ATOM 1275 N N . LYS A 1 176 ? -14.239 -2.650 -1.058 1.00 97.19 176 LYS A N 1
ATOM 1276 C CA . LYS A 1 176 ? -14.971 -3.455 -0.063 1.00 97.19 176 LYS A CA 1
ATOM 1277 C C . LYS A 1 176 ? -15.734 -2.604 0.959 1.00 97.19 176 LYS A C 1
ATOM 1279 O O . LYS A 1 176 ? -16.821 -2.984 1.378 1.00 97.19 176 LYS A O 1
ATOM 1284 N N . SER A 1 177 ? -15.225 -1.418 1.295 1.00 96.50 177 SER A N 1
ATOM 1285 C CA . SER A 1 177 ? -15.923 -0.450 2.159 1.00 96.50 177 SER A CA 1
ATOM 1286 C C . SER A 1 177 ? -17.113 0.267 1.484 1.00 96.50 177 SER A C 1
ATOM 1288 O O . SER A 1 177 ? -17.709 1.185 2.057 1.00 96.50 177 SER A O 1
ATOM 1290 N N . GLY A 1 178 ? -17.439 -0.090 0.236 1.00 97.12 178 GLY A N 1
ATOM 1291 C CA . GLY A 1 178 ? -18.497 0.541 -0.555 1.00 97.12 178 GLY A CA 1
ATOM 1292 C C . GLY A 1 178 ? -18.150 1.954 -1.031 1.00 97.12 178 GLY A C 1
ATOM 1293 O O . GLY A 1 178 ? -19.047 2.731 -1.363 1.00 97.12 178 GLY A O 1
ATOM 1294 N N . GLN A 1 179 ? -16.865 2.327 -1.025 1.00 97.06 179 GLN A N 1
ATOM 1295 C CA . GLN A 1 179 ? -16.391 3.625 -1.502 1.00 97.06 179 GLN A CA 1
ATOM 1296 C C . GLN A 1 179 ? -15.713 3.494 -2.869 1.00 97.06 179 GLN A C 1
ATOM 1298 O O . GLN A 1 179 ? -15.178 2.454 -3.241 1.00 97.06 179 GLN A O 1
ATOM 1303 N N . GLN A 1 180 ? -15.723 4.586 -3.631 1.00 94.06 180 GLN A N 1
ATOM 1304 C CA . GLN A 1 180 ? -15.033 4.673 -4.915 1.00 94.06 180 GLN A CA 1
ATOM 1305 C C . GLN A 1 180 ? -13.690 5.380 -4.735 1.00 94.06 180 GLN A C 1
ATOM 1307 O O . GLN A 1 180 ? -13.633 6.461 -4.150 1.00 94.06 180 GLN A O 1
ATOM 1312 N N . ALA A 1 181 ? -12.628 4.806 -5.302 1.00 91.94 181 ALA A N 1
ATOM 1313 C CA . ALA A 1 181 ? -11.277 5.373 -5.290 1.00 91.94 181 ALA A CA 1
ATOM 1314 C C . ALA A 1 181 ? -11.223 6.820 -5.818 1.00 91.94 181 ALA A C 1
ATOM 1316 O O . ALA A 1 181 ? -10.508 7.655 -5.269 1.00 91.94 181 ALA A O 1
ATOM 1317 N N . SER A 1 182 ? -12.034 7.138 -6.832 1.00 93.50 182 SER A N 1
ATOM 1318 C CA . SER A 1 182 ? -12.136 8.474 -7.437 1.00 93.50 182 SER A CA 1
ATOM 1319 C C . SER A 1 182 ? -12.687 9.555 -6.500 1.00 93.50 182 SER A C 1
ATOM 1321 O O . SER A 1 182 ? -12.538 10.738 -6.790 1.00 93.50 182 SER A O 1
ATOM 1323 N N . ARG A 1 183 ? -13.314 9.179 -5.376 1.00 93.06 183 ARG A N 1
ATOM 1324 C CA . ARG A 1 183 ? -13.856 10.117 -4.375 1.00 93.06 183 ARG A CA 1
ATOM 1325 C C . ARG A 1 183 ? -12.850 10.506 -3.294 1.00 93.06 183 ARG A C 1
ATOM 1327 O O . ARG A 1 183 ? -13.200 11.259 -2.390 1.00 93.06 183 ARG A O 1
ATOM 1334 N N . LEU A 1 184 ? -11.641 9.958 -3.350 1.00 93.69 184 LEU A N 1
ATOM 1335 C CA . LEU A 1 184 ? -10.583 10.205 -2.382 1.00 93.69 184 LEU A CA 1
ATOM 1336 C C . LEU A 1 184 ? -9.508 11.079 -3.032 1.00 93.69 184 LEU A C 1
ATOM 1338 O O . LEU A 1 184 ? -8.938 10.718 -4.065 1.00 93.69 184 LEU A O 1
ATOM 1342 N N . ASN A 1 185 ? -9.218 12.226 -2.420 1.00 94.62 185 ASN A N 1
ATOM 1343 C CA . ASN A 1 185 ? -8.089 13.067 -2.823 1.00 94.62 185 ASN A CA 1
ATOM 1344 C C . ASN A 1 185 ? -6.774 12.580 -2.183 1.00 94.62 185 ASN A C 1
ATOM 1346 O O . ASN A 1 185 ? -6.766 11.683 -1.341 1.00 94.62 185 ASN A O 1
ATOM 1350 N N . SER A 1 186 ? -5.642 13.186 -2.543 1.00 91.69 186 SER A N 1
ATOM 1351 C CA . SER A 1 186 ? -4.318 12.803 -2.025 1.00 91.69 186 SER A CA 1
ATOM 1352 C C . SER A 1 186 ? -4.239 12.786 -0.490 1.00 91.69 186 SER A C 1
ATOM 1354 O O . SER A 1 186 ? -3.609 11.905 0.093 1.00 91.69 186 SER A O 1
ATOM 1356 N N . THR A 1 187 ? -4.888 13.740 0.183 1.00 95.62 187 THR A N 1
ATOM 1357 C CA . THR A 1 187 ? -4.927 13.818 1.652 1.00 95.62 187 THR A CA 1
ATOM 1358 C C . THR A 1 187 ? -5.753 12.680 2.246 1.00 95.62 187 THR A C 1
ATOM 1360 O O . THR A 1 187 ? -5.352 12.085 3.250 1.00 95.62 187 THR A O 1
ATOM 1363 N N . ASP A 1 188 ? -6.875 12.340 1.612 1.00 96.19 188 ASP A N 1
ATOM 1364 C CA . ASP A 1 188 ? -7.702 11.202 1.999 1.00 96.19 188 ASP A CA 1
ATOM 1365 C C . ASP A 1 188 ? -6.929 9.891 1.857 1.00 96.19 188 ASP A C 1
ATOM 1367 O O . ASP A 1 188 ? -6.899 9.103 2.800 1.00 96.19 188 ASP A O 1
ATOM 1371 N N . TRP A 1 189 ? -6.229 9.683 0.739 1.00 95.31 189 TRP A N 1
ATOM 1372 C CA . TRP A 1 189 ? -5.406 8.489 0.530 1.00 95.31 189 TRP A CA 1
ATOM 1373 C C . TRP A 1 189 ? -4.319 8.332 1.585 1.00 95.31 189 TRP A C 1
ATOM 1375 O O . TRP A 1 189 ? -4.176 7.246 2.143 1.00 95.31 189 TRP A O 1
ATOM 1385 N N . ARG A 1 190 ? -3.614 9.413 1.937 1.00 96.56 190 ARG A N 1
ATOM 1386 C CA . ARG A 1 190 ? -2.630 9.388 3.033 1.00 96.56 190 ARG A CA 1
ATOM 1387 C C . ARG A 1 190 ? -3.272 8.995 4.360 1.00 96.56 190 ARG A C 1
ATOM 1389 O O . ARG A 1 190 ? -2.735 8.157 5.082 1.00 96.56 190 ARG A O 1
ATOM 1396 N N . ARG A 1 191 ? -4.444 9.558 4.673 1.00 97.50 191 ARG A N 1
ATOM 1397 C CA . ARG A 1 191 ? -5.184 9.249 5.906 1.00 97.50 191 ARG A CA 1
ATOM 1398 C C . ARG A 1 191 ? -5.633 7.788 5.953 1.00 97.50 191 ARG A C 1
ATOM 1400 O O . ARG A 1 191 ? -5.462 7.140 6.984 1.00 97.50 191 ARG A O 1
ATOM 1407 N N . VAL A 1 192 ? -6.205 7.284 4.862 1.00 98.19 192 VAL A N 1
ATOM 1408 C CA . VAL A 1 192 ? -6.692 5.903 4.760 1.00 98.19 192 VAL A CA 1
ATOM 1409 C C . VAL A 1 192 ? -5.514 4.923 4.793 1.00 98.19 192 VAL A C 1
ATOM 1411 O O . VAL A 1 192 ? -5.570 3.942 5.531 1.00 98.19 192 VAL A O 1
ATOM 1414 N N . SER A 1 193 ? -4.417 5.216 4.089 1.00 98.25 193 SER A N 1
ATOM 1415 C CA . SER A 1 193 ? -3.223 4.363 4.091 1.00 98.25 193 SER A CA 1
ATOM 1416 C C . SER A 1 193 ? -2.559 4.287 5.468 1.00 98.25 193 SER A C 1
ATOM 1418 O O . SER A 1 193 ? -2.257 3.202 5.967 1.00 98.25 193 SER A O 1
ATOM 1420 N N . LYS A 1 194 ? -2.444 5.428 6.161 1.00 98.50 194 LYS A N 1
ATOM 1421 C CA . LYS A 1 194 ? -1.990 5.466 7.557 1.00 98.50 194 LYS A CA 1
ATOM 1422 C C . LYS A 1 194 ? -2.891 4.634 8.471 1.00 98.50 194 LYS A C 1
ATOM 1424 O O . LYS A 1 194 ? -2.388 3.907 9.323 1.00 98.50 194 LYS A O 1
ATOM 1429 N N . ALA A 1 195 ? -4.212 4.720 8.301 1.00 98.50 195 ALA A N 1
ATOM 1430 C CA . ALA A 1 195 ? -5.150 3.925 9.090 1.00 98.50 195 ALA A CA 1
ATOM 1431 C C . ALA A 1 195 ? -4.994 2.418 8.831 1.00 98.50 195 ALA A C 1
ATOM 1433 O O . ALA A 1 195 ? -5.062 1.644 9.788 1.00 98.50 195 ALA A O 1
ATOM 1434 N N . LEU A 1 196 ? -4.734 2.009 7.581 1.00 98.62 196 LEU A N 1
ATOM 1435 C CA . LEU A 1 196 ? -4.422 0.619 7.241 1.00 98.62 196 LEU A CA 1
ATOM 1436 C C . LEU A 1 196 ? -3.146 0.157 7.952 1.00 98.62 196 LEU A C 1
ATOM 1438 O O . LEU A 1 196 ? -3.177 -0.850 8.652 1.00 98.62 196 LEU A O 1
ATOM 1442 N N . ALA A 1 197 ? -2.055 0.920 7.857 1.00 98.62 197 ALA A N 1
ATOM 1443 C CA . ALA A 1 197 ? -0.795 0.614 8.542 1.00 98.62 197 ALA A CA 1
ATOM 1444 C C . ALA A 1 197 ? -0.957 0.460 10.068 1.00 98.62 197 ALA A C 1
ATOM 1446 O O . ALA A 1 197 ? -0.381 -0.443 10.676 1.00 98.62 197 ALA A O 1
ATOM 1447 N N . GLN A 1 198 ? -1.781 1.311 10.686 1.00 98.62 198 GLN A N 1
ATOM 1448 C CA . GLN A 1 198 ? -2.074 1.261 12.124 1.00 98.62 198 GLN A CA 1
ATOM 1449 C C . GLN A 1 198 ? -2.956 0.073 12.539 1.00 98.62 198 GLN A C 1
ATOM 1451 O O . GLN A 1 198 ? -2.876 -0.356 13.688 1.00 98.62 198 GLN A O 1
ATOM 1456 N N . SER A 1 199 ? -3.814 -0.418 11.642 1.00 98.44 199 SER A N 1
ATOM 1457 C CA . SER A 1 199 ? -4.819 -1.451 11.955 1.00 98.44 199 SER A CA 1
ATOM 1458 C C . SER A 1 199 ? -4.421 -2.845 11.467 1.00 98.44 199 SER A C 1
ATOM 1460 O O . SER A 1 199 ? -5.006 -3.831 11.910 1.00 98.44 199 SER A O 1
ATOM 1462 N N . ALA A 1 200 ? -3.423 -2.934 10.583 1.00 98.31 200 ALA A N 1
ATOM 1463 C CA . ALA A 1 200 ? -2.878 -4.195 10.106 1.00 98.31 200 ALA A CA 1
ATOM 1464 C C . ALA A 1 200 ? -2.387 -5.076 11.271 1.00 98.31 200 ALA A C 1
ATOM 1466 O O . ALA A 1 200 ? -1.989 -4.588 12.334 1.00 98.31 200 ALA A O 1
ATOM 1467 N N . SER A 1 201 ? -2.408 -6.387 11.062 1.00 98.31 201 SER A N 1
ATOM 1468 C CA . SER A 1 201 ? -1.937 -7.401 12.002 1.00 98.31 201 SER A CA 1
ATOM 1469 C C . SER A 1 201 ? -1.395 -8.627 11.260 1.00 98.31 201 SER A C 1
ATOM 1471 O O . SER A 1 201 ? -1.640 -8.830 10.069 1.00 98.31 201 SER A O 1
ATOM 1473 N N . GLY A 1 202 ? -0.611 -9.453 11.954 1.00 97.81 202 GLY A N 1
ATOM 1474 C CA . GLY A 1 202 ? 0.007 -10.632 11.354 1.00 97.81 202 GLY A CA 1
ATOM 1475 C C . GLY A 1 202 ? 1.155 -10.235 10.430 1.00 97.81 202 GLY A C 1
ATOM 1476 O O . GLY A 1 202 ? 2.222 -9.866 10.913 1.00 97.81 202 GLY A O 1
ATOM 1477 N N . LYS A 1 203 ? 0.954 -10.309 9.110 1.00 98.00 203 LYS A N 1
ATOM 1478 C CA . LYS A 1 203 ? 1.967 -9.937 8.109 1.00 98.00 203 LYS A CA 1
ATOM 1479 C C . LYS A 1 203 ? 1.535 -8.708 7.317 1.00 98.00 203 LYS A C 1
ATOM 1481 O O . LYS A 1 203 ? 0.383 -8.604 6.896 1.00 98.00 203 LYS A O 1
ATOM 1486 N N . ALA A 1 204 ? 2.485 -7.819 7.056 1.00 98.31 204 ALA A N 1
ATOM 1487 C CA . ALA A 1 204 ? 2.349 -6.772 6.053 1.00 98.31 204 ALA A CA 1
ATOM 1488 C C . ALA A 1 204 ? 3.507 -6.862 5.065 1.00 98.31 204 ALA A C 1
ATOM 1490 O O . ALA A 1 204 ? 4.641 -7.150 5.446 1.00 98.31 204 ALA A O 1
ATOM 1491 N N . TYR A 1 205 ? 3.219 -6.588 3.802 1.00 98.56 205 TYR A N 1
ATOM 1492 C CA . TYR A 1 205 ? 4.193 -6.628 2.725 1.00 98.56 205 TYR A CA 1
ATOM 1493 C C . TYR A 1 205 ? 4.292 -5.255 2.077 1.00 98.56 205 TYR A C 1
ATOM 1495 O O . TYR A 1 205 ? 3.274 -4.628 1.787 1.00 98.56 205 TYR A O 1
ATOM 1503 N N . ALA A 1 206 ? 5.510 -4.801 1.818 1.00 98.31 206 ALA A N 1
ATOM 1504 C CA . ALA A 1 206 ? 5.763 -3.588 1.058 1.00 98.31 206 ALA A CA 1
ATOM 1505 C C . ALA A 1 206 ? 6.517 -3.935 -0.221 1.00 98.31 206 ALA A C 1
ATOM 1507 O O . ALA A 1 206 ? 7.584 -4.539 -0.151 1.00 98.31 206 ALA A O 1
ATOM 1508 N N . LEU A 1 207 ? 5.969 -3.554 -1.374 1.00 98.56 207 LEU A N 1
ATOM 1509 C CA . LEU A 1 207 ? 6.642 -3.652 -2.665 1.00 98.56 207 LEU A CA 1
ATOM 1510 C C . LEU A 1 207 ? 7.166 -2.282 -3.083 1.00 98.56 207 LEU A C 1
ATOM 1512 O O . LEU A 1 207 ? 6.394 -1.371 -3.385 1.00 98.56 207 LEU A O 1
ATOM 1516 N N . LEU A 1 208 ? 8.479 -2.139 -3.129 1.00 98.31 208 LEU A N 1
ATOM 1517 C CA . LEU A 1 208 ? 9.144 -0.877 -3.392 1.00 98.31 208 LEU A CA 1
ATOM 1518 C C . LEU A 1 208 ? 9.870 -0.901 -4.738 1.00 98.31 208 LEU A C 1
ATOM 1520 O O . LEU A 1 208 ? 10.356 -1.937 -5.186 1.00 98.31 208 LEU A O 1
ATOM 1524 N N . GLY A 1 209 ? 9.944 0.251 -5.394 1.00 98.12 209 GLY A N 1
ATOM 1525 C CA . GLY A 1 209 ? 10.966 0.500 -6.407 1.00 98.12 209 GLY A CA 1
ATOM 1526 C C . GLY A 1 209 ? 12.233 1.081 -5.780 1.00 98.12 209 GLY A C 1
ATOM 1527 O O . GLY A 1 209 ? 12.178 1.648 -4.693 1.00 98.12 209 GLY A O 1
ATOM 1528 N N . GLN A 1 210 ? 13.352 1.010 -6.498 1.00 97.75 210 GLN A N 1
ATOM 1529 C CA . GLN A 1 210 ? 14.636 1.595 -6.082 1.00 97.75 210 GLN A CA 1
ATOM 1530 C C . GLN A 1 210 ? 14.593 3.127 -5.998 1.00 97.75 210 GLN A C 1
ATOM 1532 O O . GLN A 1 210 ? 15.352 3.750 -5.261 1.00 97.75 210 GLN A O 1
ATOM 1537 N N . GLN A 1 211 ? 13.697 3.753 -6.761 1.00 97.69 211 GLN A N 1
ATOM 1538 C CA . GLN A 1 211 ? 13.477 5.194 -6.764 1.00 97.69 211 GLN A CA 1
ATOM 1539 C C . GLN A 1 211 ? 12.147 5.504 -6.082 1.00 97.69 211 GLN A C 1
ATOM 1541 O O . GLN A 1 211 ? 11.068 5.355 -6.668 1.00 97.69 211 GLN A O 1
ATOM 1546 N N . ILE A 1 212 ? 12.229 5.983 -4.843 1.00 96.44 212 ILE A N 1
ATOM 1547 C CA . ILE A 1 212 ? 11.085 6.449 -4.060 1.00 96.44 212 ILE A CA 1
ATOM 1548 C C . ILE A 1 212 ? 11.305 7.923 -3.736 1.00 96.44 212 ILE A C 1
ATOM 1550 O O . ILE A 1 212 ? 12.376 8.318 -3.280 1.00 96.44 212 ILE A O 1
ATOM 1554 N N . ARG A 1 213 ? 10.285 8.755 -3.958 1.00 94.75 213 ARG A N 1
ATOM 1555 C CA . ARG A 1 213 ? 10.347 10.172 -3.577 1.00 94.75 213 ARG A CA 1
ATOM 1556 C C . ARG A 1 213 ? 10.428 10.287 -2.054 1.00 94.75 213 ARG A C 1
ATOM 1558 O O . ARG A 1 213 ? 9.707 9.584 -1.351 1.00 94.75 213 ARG A O 1
ATOM 1565 N N . SER A 1 214 ? 11.241 11.205 -1.541 1.00 94.50 214 SER 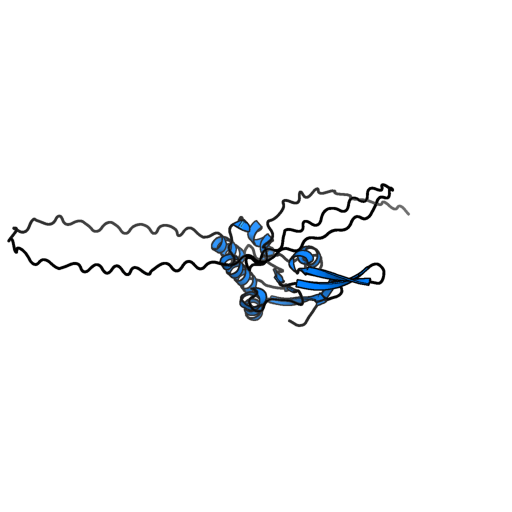A N 1
ATOM 1566 C CA . SER A 1 214 ? 11.418 11.409 -0.093 1.00 94.50 214 SER A CA 1
ATOM 1567 C C . SER A 1 214 ? 10.120 11.781 0.635 1.00 94.50 214 SER A C 1
ATOM 1569 O O . SER A 1 214 ? 9.938 11.428 1.794 1.00 94.50 214 SER A O 1
ATOM 1571 N N . ASN A 1 215 ? 9.187 12.442 -0.056 1.00 93.75 215 ASN A N 1
ATOM 1572 C CA . ASN A 1 215 ? 7.866 12.811 0.455 1.00 93.75 215 ASN A CA 1
ATOM 1573 C C . ASN A 1 215 ? 6.761 11.787 0.132 1.00 93.75 215 ASN A C 1
ATOM 1575 O O . ASN A 1 215 ? 5.577 12.107 0.252 1.00 93.75 215 ASN A O 1
ATOM 1579 N N . ALA A 1 216 ? 7.117 10.583 -0.326 1.00 95.12 216 ALA A N 1
ATOM 1580 C CA . ALA A 1 216 ? 6.140 9.538 -0.596 1.00 95.12 216 ALA A CA 1
ATOM 1581 C C . ALA A 1 216 ? 5.435 9.095 0.696 1.00 95.12 216 ALA A C 1
ATOM 1583 O O . ALA A 1 216 ? 6.064 8.981 1.749 1.00 95.12 216 ALA A O 1
ATOM 1584 N N . THR A 1 217 ? 4.148 8.751 0.584 1.00 96.56 217 THR A N 1
ATOM 1585 C CA . THR A 1 217 ? 3.310 8.262 1.696 1.00 96.56 217 THR A CA 1
ATOM 1586 C C . THR A 1 217 ? 3.941 7.086 2.440 1.00 96.56 217 THR A C 1
ATOM 1588 O O . THR A 1 217 ? 3.824 7.005 3.663 1.00 96.56 217 THR A O 1
ATOM 1591 N N . TRP A 1 218 ? 4.688 6.240 1.722 1.00 97.25 218 TRP A N 1
ATOM 1592 C CA . TRP A 1 218 ? 5.496 5.175 2.309 1.00 97.25 218 TRP A CA 1
ATOM 1593 C C . TRP A 1 218 ? 6.405 5.679 3.438 1.00 97.25 218 TRP A C 1
ATOM 1595 O O . TRP A 1 218 ? 6.358 5.149 4.544 1.00 97.25 218 TRP A O 1
ATOM 1605 N N . PHE A 1 219 ? 7.201 6.724 3.197 1.00 96.38 219 PHE A N 1
ATOM 1606 C CA . PHE A 1 219 ? 8.145 7.244 4.190 1.00 96.38 219 PHE A CA 1
ATOM 1607 C C . PHE A 1 219 ? 7.482 8.140 5.234 1.00 96.38 219 PHE A C 1
ATOM 1609 O O . PHE A 1 219 ? 7.887 8.118 6.394 1.00 96.38 219 PHE A O 1
ATOM 1616 N N . THR A 1 220 ? 6.480 8.929 4.840 1.00 97.25 220 THR A N 1
ATOM 1617 C CA . THR A 1 220 ? 5.892 9.945 5.727 1.00 97.25 220 THR A CA 1
ATOM 1618 C C . THR A 1 220 ? 4.819 9.397 6.661 1.00 97.25 220 THR A C 1
ATOM 1620 O O . THR A 1 220 ? 4.625 9.944 7.744 1.00 97.25 220 THR A O 1
ATOM 1623 N N . ASP A 1 221 ? 4.097 8.352 6.254 1.00 97.81 221 ASP A N 1
ATOM 1624 C CA . ASP A 1 221 ? 2.891 7.899 6.950 1.00 97.81 221 ASP A CA 1
ATOM 1625 C C . ASP A 1 221 ? 2.883 6.384 7.203 1.00 97.81 221 ASP A C 1
ATOM 1627 O O . ASP A 1 221 ? 2.674 5.967 8.342 1.00 97.81 221 ASP A O 1
ATOM 1631 N N . GLU A 1 222 ? 3.125 5.560 6.178 1.00 98.12 222 GLU A N 1
ATOM 1632 C CA . GLU A 1 222 ? 2.950 4.098 6.252 1.00 98.12 222 GLU A CA 1
ATOM 1633 C C . GLU A 1 222 ? 4.066 3.405 7.037 1.00 98.12 222 GLU A C 1
ATOM 1635 O O . GLU A 1 222 ? 3.783 2.750 8.040 1.00 98.12 222 GLU A O 1
ATOM 1640 N N . LYS A 1 223 ? 5.335 3.567 6.632 1.00 97.56 223 LYS A N 1
ATOM 1641 C CA . LYS A 1 223 ? 6.488 2.934 7.291 1.00 97.56 223 LYS A CA 1
ATOM 1642 C C . LYS A 1 223 ? 6.569 3.309 8.778 1.00 97.56 223 LYS A C 1
ATOM 1644 O O . LYS A 1 223 ? 6.664 2.390 9.592 1.00 97.56 223 LYS A O 1
ATOM 1649 N N . PRO A 1 224 ? 6.461 4.593 9.187 1.00 98.31 224 PRO A N 1
ATOM 1650 C CA . PRO A 1 224 ? 6.459 4.944 10.607 1.00 98.31 224 PRO A CA 1
ATOM 1651 C C . PRO A 1 224 ? 5.290 4.315 11.377 1.00 98.31 224 PRO A C 1
ATOM 1653 O O . PRO A 1 224 ? 5.478 3.832 12.494 1.00 98.31 224 PRO A O 1
ATOM 1656 N N . ALA A 1 225 ? 4.090 4.277 10.785 1.00 98.44 225 ALA A N 1
ATOM 1657 C CA . ALA A 1 225 ? 2.922 3.663 11.415 1.00 98.44 225 ALA A CA 1
ATOM 1658 C C . ALA A 1 225 ? 3.063 2.140 11.563 1.00 98.44 225 ALA A C 1
ATOM 1660 O O . ALA A 1 225 ? 2.694 1.606 12.607 1.00 98.44 225 ALA A O 1
ATOM 1661 N N . LEU A 1 226 ? 3.637 1.454 10.569 1.00 98.00 226 LEU A N 1
ATOM 1662 C CA . LEU A 1 226 ? 3.931 0.018 10.629 1.00 98.00 226 LEU A CA 1
ATOM 1663 C C . LEU A 1 226 ? 4.986 -0.299 11.697 1.00 98.00 226 LEU A C 1
ATOM 1665 O O . LEU A 1 226 ? 4.795 -1.222 12.479 1.00 98.00 226 LEU A O 1
ATOM 1669 N N . ILE A 1 227 ? 6.059 0.494 11.794 1.00 97.31 227 ILE A N 1
ATOM 1670 C CA . ILE A 1 227 ? 7.101 0.320 12.826 1.00 97.31 227 ILE A CA 1
ATOM 1671 C C . ILE A 1 227 ? 6.532 0.534 14.240 1.00 97.31 227 ILE A C 1
ATOM 1673 O O . ILE A 1 227 ? 6.910 -0.162 15.194 1.00 97.31 227 ILE A O 1
ATOM 1677 N N . ALA A 1 228 ? 5.622 1.501 14.390 1.00 98.19 228 ALA A N 1
ATOM 1678 C CA . ALA A 1 228 ? 4.913 1.743 15.642 1.00 98.19 228 ALA A CA 1
ATOM 1679 C C . ALA A 1 228 ? 3.918 0.613 15.975 1.00 98.19 228 ALA A C 1
ATOM 1681 O O . ALA A 1 228 ? 3.705 0.307 17.150 1.00 98.19 228 ALA A O 1
ATOM 1682 N N . ASN A 1 229 ? 3.341 -0.036 14.962 1.00 98.06 229 ASN A N 1
ATOM 1683 C CA . ASN A 1 229 ? 2.379 -1.121 15.116 1.00 98.06 229 ASN A CA 1
ATOM 1684 C C . ASN A 1 229 ? 3.065 -2.472 15.392 1.00 98.06 229 ASN A C 1
ATOM 1686 O O . ASN A 1 229 ? 3.412 -3.230 14.490 1.00 98.06 229 ASN A O 1
ATOM 1690 N N . LYS A 1 230 ? 3.183 -2.828 16.674 1.00 97.81 230 LYS A N 1
ATOM 1691 C CA . LYS A 1 230 ? 3.832 -4.075 17.127 1.00 97.81 230 LYS A CA 1
ATOM 1692 C C . LYS A 1 230 ? 3.068 -5.366 16.801 1.00 97.81 230 LYS A C 1
ATOM 1694 O O . LYS A 1 230 ? 3.561 -6.445 17.105 1.00 97.81 230 LYS A O 1
ATOM 1699 N N . LYS A 1 231 ? 1.878 -5.278 16.196 1.00 98.00 231 LYS A N 1
ATOM 1700 C CA . LYS A 1 231 ? 1.060 -6.443 15.809 1.00 98.00 231 LYS A CA 1
ATOM 1701 C C . LYS A 1 231 ? 1.418 -6.992 14.425 1.00 98.00 231 LYS A C 1
ATOM 1703 O O . LYS A 1 231 ? 0.810 -7.970 13.993 1.00 98.00 231 LYS A O 1
ATOM 1708 N N . VAL A 1 232 ? 2.344 -6.343 13.718 1.00 98.19 232 VAL A N 1
ATOM 1709 C CA . VAL A 1 232 ? 2.680 -6.625 12.321 1.00 98.19 232 VAL A CA 1
ATOM 1710 C C . VAL A 1 232 ? 4.141 -7.033 12.188 1.00 98.19 232 VAL A C 1
ATOM 1712 O O . VAL A 1 232 ? 5.041 -6.319 12.620 1.00 98.19 232 VAL A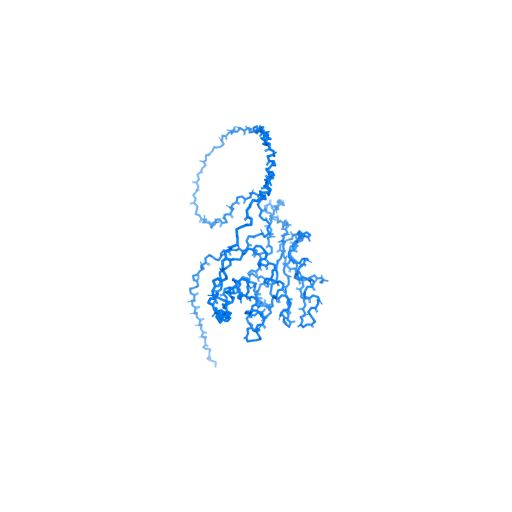 O 1
ATOM 1715 N N . ALA A 1 233 ? 4.373 -8.148 11.503 1.00 97.88 233 ALA A N 1
ATOM 1716 C CA . ALA A 1 233 ? 5.656 -8.482 10.906 1.00 97.88 233 ALA A CA 1
ATOM 1717 C C . ALA A 1 233 ? 5.711 -7.890 9.489 1.00 97.88 233 ALA A C 1
ATOM 1719 O O . ALA A 1 233 ? 5.001 -8.344 8.587 1.00 97.88 233 ALA A O 1
ATOM 1720 N N . LEU A 1 234 ? 6.530 -6.852 9.306 1.00 98.12 234 LEU A N 1
ATOM 1721 C CA . LEU A 1 234 ? 6.725 -6.198 8.014 1.00 98.12 234 LEU A CA 1
ATOM 1722 C C . LEU A 1 234 ? 7.791 -6.929 7.190 1.00 98.12 234 LEU A C 1
ATOM 1724 O O . LEU A 1 234 ? 8.923 -7.098 7.640 1.00 98.12 234 LEU A O 1
ATOM 1728 N N . GLU A 1 235 ? 7.451 -7.295 5.957 1.00 98.06 235 GLU A N 1
ATOM 1729 C CA . GLU A 1 235 ? 8.414 -7.720 4.944 1.00 98.06 235 GLU A CA 1
ATOM 1730 C C . GLU A 1 235 ? 8.505 -6.695 3.819 1.00 98.06 235 GLU A C 1
ATOM 1732 O O . GLU A 1 235 ? 7.515 -6.401 3.144 1.00 98.06 235 GLU A O 1
ATOM 1737 N N . VAL A 1 236 ? 9.711 -6.192 3.577 1.00 98.12 236 VAL A N 1
ATOM 1738 C CA . VAL A 1 236 ? 9.975 -5.266 2.479 1.00 98.12 236 VAL A CA 1
ATOM 1739 C C . VAL A 1 236 ? 10.587 -6.032 1.316 1.00 98.12 236 VAL A C 1
ATOM 1741 O O . VAL A 1 236 ? 11.482 -6.859 1.484 1.00 98.12 236 VAL A O 1
ATOM 1744 N N . TRP A 1 237 ? 10.064 -5.776 0.128 1.00 98.50 237 TRP A N 1
ATOM 1745 C CA . TRP A 1 237 ? 10.499 -6.354 -1.129 1.00 98.50 237 TRP A CA 1
ATOM 1746 C C . TRP A 1 237 ? 10.758 -5.224 -2.114 1.00 98.50 237 TRP A C 1
ATOM 1748 O O . TRP A 1 237 ? 10.010 -4.250 -2.153 1.00 98.50 237 TRP A O 1
ATOM 1758 N N . GLU A 1 238 ? 11.798 -5.356 -2.923 1.00 98.38 238 GLU A N 1
ATOM 1759 C CA . GLU A 1 238 ? 12.218 -4.327 -3.865 1.00 98.38 238 GLU A CA 1
ATOM 1760 C C . GLU A 1 238 ? 12.316 -4.890 -5.284 1.00 98.38 238 GLU A C 1
ATOM 1762 O O . GLU A 1 238 ? 12.838 -5.990 -5.500 1.00 98.38 238 GLU A O 1
ATOM 1767 N N . ILE A 1 239 ? 11.816 -4.120 -6.253 1.00 98.06 239 ILE A N 1
ATOM 1768 C CA . ILE A 1 239 ? 12.002 -4.374 -7.681 1.00 98.06 239 ILE A CA 1
ATOM 1769 C C . ILE A 1 239 ? 13.447 -4.043 -8.043 1.00 98.06 239 ILE A C 1
ATOM 1771 O O . ILE A 1 239 ? 13.848 -2.880 -7.990 1.00 98.06 239 ILE A O 1
ATOM 1775 N N . GLN A 1 240 ? 14.189 -5.057 -8.463 1.00 97.81 240 GLN A N 1
ATOM 1776 C CA . GLN A 1 240 ? 15.586 -4.960 -8.863 1.00 97.81 240 GLN A CA 1
ATOM 1777 C C . GLN A 1 240 ? 15.739 -4.414 -10.289 1.00 97.81 240 GLN A C 1
ATOM 1779 O O . GLN A 1 240 ? 14.780 -4.323 -11.063 1.00 97.81 240 GLN A O 1
ATOM 1784 N N . SER A 1 241 ? 16.966 -4.042 -10.652 1.00 96.31 241 SER A N 1
ATOM 1785 C CA . SER A 1 241 ? 17.305 -3.464 -11.960 1.00 96.31 241 SER A CA 1
ATOM 1786 C C . SER A 1 241 ? 17.197 -4.454 -13.126 1.00 96.31 241 SER A C 1
ATOM 1788 O O . SER A 1 241 ? 17.142 -4.029 -14.276 1.00 96.31 241 SER A O 1
ATOM 1790 N N . ASP A 1 242 ? 17.112 -5.754 -12.856 1.00 94.19 242 ASP A N 1
ATOM 1791 C CA . ASP A 1 242 ? 16.776 -6.803 -13.829 1.00 94.19 242 ASP A CA 1
ATOM 1792 C C . ASP A 1 242 ? 15.253 -7.045 -13.936 1.00 94.19 242 ASP A C 1
ATOM 1794 O O . ASP A 1 242 ? 14.784 -7.834 -14.754 1.00 94.19 242 ASP A O 1
ATOM 1798 N N . GLY A 1 243 ? 14.458 -6.342 -13.122 1.00 94.06 243 GLY A N 1
ATOM 1799 C CA . GLY A 1 243 ? 13.004 -6.449 -13.063 1.00 94.06 243 GLY A CA 1
ATOM 1800 C C . GLY A 1 243 ? 12.480 -7.561 -12.154 1.00 94.06 243 GLY A C 1
ATOM 1801 O O . GLY A 1 243 ? 11.249 -7.670 -12.018 1.00 94.06 243 GLY A O 1
ATOM 1802 N N . SER A 1 244 ? 13.370 -8.342 -11.533 1.00 96.00 244 SER A N 1
ATOM 1803 C CA . SER A 1 244 ? 13.034 -9.316 -10.494 1.00 96.00 244 SER A CA 1
ATOM 1804 C C . SER A 1 244 ? 12.591 -8.612 -9.206 1.00 96.00 244 SER A C 1
ATOM 1806 O O . SER A 1 244 ? 12.720 -7.396 -9.057 1.00 96.00 244 SER A O 1
ATOM 1808 N N . VAL A 1 245 ? 11.996 -9.364 -8.281 1.00 97.12 245 VAL A N 1
ATOM 1809 C CA . VAL A 1 245 ? 11.543 -8.843 -6.985 1.00 97.12 245 VAL A CA 1
ATOM 1810 C C . VAL A 1 245 ? 12.223 -9.647 -5.889 1.00 97.12 245 VAL A C 1
ATOM 1812 O O . VAL A 1 245 ? 12.028 -10.859 -5.807 1.00 97.12 245 VAL A O 1
ATOM 1815 N N . ALA A 1 246 ? 12.995 -8.971 -5.041 1.00 97.19 246 ALA A N 1
ATOM 1816 C CA . ALA A 1 246 ? 13.780 -9.596 -3.980 1.00 97.19 246 ALA A CA 1
ATOM 1817 C C . ALA A 1 246 ? 13.412 -9.020 -2.609 1.00 97.19 246 ALA A C 1
ATOM 1819 O O . ALA A 1 246 ? 13.049 -7.850 -2.496 1.00 97.19 246 ALA A O 1
ATOM 1820 N N . LYS A 1 247 ? 13.486 -9.847 -1.561 1.00 97.25 247 LYS A N 1
ATOM 1821 C CA . LYS A 1 247 ? 13.279 -9.403 -0.178 1.00 97.25 247 LYS A CA 1
ATOM 1822 C C . LYS A 1 247 ? 14.482 -8.571 0.264 1.00 97.25 247 LYS A C 1
ATOM 1824 O O . LYS A 1 247 ? 15.618 -8.981 0.040 1.00 97.25 247 LYS A O 1
ATOM 1829 N N . VAL A 1 248 ? 14.229 -7.441 0.913 1.00 96.31 248 VAL A N 1
ATOM 1830 C CA . VAL A 1 248 ? 15.257 -6.532 1.440 1.00 96.31 248 VAL A CA 1
ATOM 1831 C C . VAL A 1 248 ? 15.059 -6.314 2.940 1.00 96.31 248 VAL A C 1
ATOM 1833 O O . VAL A 1 248 ? 13.989 -6.595 3.489 1.00 96.31 248 VAL A O 1
ATOM 1836 N N . ALA A 1 249 ? 16.104 -5.846 3.624 1.00 91.31 249 ALA A N 1
ATOM 1837 C CA . ALA A 1 249 ? 15.996 -5.448 5.024 1.00 91.31 249 ALA A CA 1
ATOM 1838 C C . ALA A 1 249 ? 15.040 -4.245 5.157 1.00 91.31 249 ALA A C 1
ATOM 1840 O O . ALA A 1 249 ? 15.068 -3.333 4.330 1.00 91.31 249 ALA A O 1
ATOM 1841 N N . ALA A 1 250 ? 14.166 -4.289 6.168 1.00 79.38 250 ALA A N 1
ATOM 1842 C CA . ALA A 1 250 ? 13.138 -3.276 6.416 1.00 79.38 250 ALA A CA 1
ATOM 1843 C C . ALA A 1 250 ? 13.700 -1.982 7.029 1.00 79.38 250 ALA A C 1
ATOM 1845 O O . ALA A 1 250 ? 14.640 -2.075 7.844 1.00 79.38 250 ALA A O 1
#

Secondary structure (DSSP, 8-state):
------------------------SS--S----------------------------PPPP---------------------------------PPPPPPPPPP-PPPHHHHHHHHHH-GGGHHHH-SEEEEE-EEEEEEEETTEEEEEEEEHHHHHHHHTTTTT--EEHHHHHHHTT--GGG--HHHHHHHHHHHHHH--EEEEEEEESB--TTSHIIIIIHHHHHH-TTEEEEEEEE-TTS-EEEE--

Organism: Galerina marginata (strain CBS 339.88) (NCBI:txid685588)

pLDDT: mean 75.49, std 26.59, range [26.12, 98.62]